Protein AF-0000000084698520 (afdb_homodimer)

Sequence (256 aa):
MFDVHVVLDNQIGQLALLGKTLGNKGIGLEGGGIFTVGDECHAHFLVEQGKEAKIALEQAGLLVLAIRTPLIRKLKQEKPGELGEIARVLAENNINILVQYSDHANQLILITDNDSMAASVTLPWAIKMFDVHVVLDNQIGQLALLGKTLGNKGIGLEGGGIFTVGDECHAHFLVEQGKEAKIALEQAGLLVLAIRTPLIRKLKQEKPGELGEIARVLAENNINILVQYSDHANQLILITDNDSMAASVTLPWAIK

Solvent-accessible surface area (backbone atoms only — not comparable to full-atom values): 13286 Å² total; per-residue (Å²): 103,18,35,41,33,33,52,39,68,72,51,66,38,43,65,15,50,52,27,40,50,35,20,76,72,64,45,48,77,46,28,38,37,35,49,55,58,92,74,41,23,41,31,42,33,30,26,71,55,45,69,61,48,50,53,50,41,42,73,73,70,42,48,68,77,44,77,40,74,56,49,68,29,41,66,84,77,78,50,59,32,52,68,9,51,58,34,39,53,35,26,77,68,75,33,36,77,44,34,37,34,41,34,79,84,58,29,38,37,35,40,47,82,43,54,71,59,48,53,65,74,43,50,93,28,47,69,128,103,18,34,41,33,31,51,39,68,73,52,66,37,44,64,14,50,53,28,39,51,35,20,75,72,66,46,47,76,49,28,38,38,34,49,54,58,92,75,41,23,42,30,41,34,30,28,70,55,44,69,62,49,50,53,50,42,44,73,72,70,42,49,68,78,44,75,40,75,56,50,67,30,42,68,84,80,79,50,57,31,54,67,10,51,58,33,38,54,36,26,77,66,76,34,35,79,44,33,35,34,40,34,78,82,58,30,38,36,34,39,49,82,44,54,72,59,48,53,65,73,43,51,94,29,47,68,127

Secondary structure (DSSP, 8-state):
-EEEEEEEESSTTHHHHHHHHHHHTT----EEEEEEETTEEEEEEEES-HHHHHHHHHHTT-EEEEEE--EEEE---SSTTHHHHHHHHHHHTT--EEEEEEBTT-EEEEEES-HHHHHHHTGGGB--/-EEEEEEEESSTTHHHHHHHHHHHTT----EEEEEEETTEEEEEEEES-HHHHHHHHHHTT-EEEEEE--EEEE---SSTTHHHHHHHHHHHTT--EEEEEEBTT-EEEEEES-HHHHHHHTGGGB--

Structure (mmCIF, N/CA/C/O backbone):
data_AF-0000000084698520-model_v1
#
loop_
_entity.id
_entity.type
_entity.pdbx_description
1 polymer 'Amino acid-binding protein'
#
loop_
_atom_site.group_PDB
_atom_site.id
_atom_site.type_symbol
_atom_site.label_atom_id
_atom_site.label_alt_id
_atom_site.label_comp_id
_atom_site.label_asym_id
_atom_site.label_entity_id
_atom_site.label_seq_id
_atom_site.pdbx_PDB_ins_code
_atom_site.Cartn_x
_atom_site.Cartn_y
_atom_site.Cartn_z
_atom_site.occupancy
_atom_site.B_iso_or_equiv
_atom_site.auth_seq_id
_atom_site.auth_comp_id
_atom_site.auth_asym_id
_atom_site.auth_atom_id
_atom_site.pdbx_PDB_model_num
ATOM 1 N N . MET A 1 1 ? 15.328 4.836 -8.195 1 96.25 1 MET A N 1
ATOM 2 C CA . MET A 1 1 ? 14.273 5.051 -7.211 1 96.25 1 MET A CA 1
ATOM 3 C C . MET A 1 1 ? 14.477 4.168 -5.984 1 96.25 1 MET A C 1
ATOM 5 O O . MET A 1 1 ? 15.133 3.123 -6.074 1 96.25 1 MET A O 1
ATOM 9 N N . PHE A 1 2 ? 14 4.688 -4.812 1 98.69 2 PHE A N 1
ATOM 10 C CA . PHE A 1 2 ? 14.203 3.975 -3.557 1 98.69 2 PHE A CA 1
ATOM 11 C C . PHE A 1 2 ? 12.883 3.826 -2.803 1 98.69 2 PHE A C 1
ATOM 13 O O . PHE A 1 2 ? 12.039 4.723 -2.832 1 98.69 2 PHE A O 1
ATOM 20 N N . ASP A 1 3 ? 12.758 2.674 -2.199 1 98.81 3 ASP A N 1
ATOM 21 C CA . ASP A 1 3 ? 11.719 2.512 -1.191 1 98.81 3 ASP A CA 1
ATOM 22 C C . ASP A 1 3 ? 12.211 2.959 0.184 1 98.81 3 ASP A C 1
ATOM 24 O O . ASP A 1 3 ? 13.266 2.521 0.646 1 98.81 3 ASP A O 1
ATOM 28 N N . VAL A 1 4 ? 11.492 3.832 0.792 1 98.88 4 VAL A N 1
ATOM 29 C CA . VAL A 1 4 ? 11.75 4.227 2.172 1 98.88 4 VAL A CA 1
ATOM 30 C C . VAL A 1 4 ? 10.758 3.541 3.104 1 98.88 4 VAL A C 1
ATOM 32 O O . VAL A 1 4 ? 9.547 3.725 2.971 1 98.88 4 VAL A O 1
ATOM 35 N N . HIS A 1 5 ? 11.273 2.736 4.012 1 98.81 5 HIS A N 1
ATOM 36 C CA . HIS A 1 5 ? 10.469 2.041 5.008 1 98.81 5 HIS A CA 1
ATOM 37 C C . HIS A 1 5 ? 10.492 2.773 6.344 1 98.81 5 HIS A C 1
ATOM 39 O O . HIS A 1 5 ? 11.531 2.85 6.996 1 98.81 5 HIS A O 1
ATOM 45 N N . VAL A 1 6 ? 9.328 3.305 6.746 1 98.81 6 VAL A N 1
ATOM 46 C CA . VAL A 1 6 ? 9.211 4.125 7.949 1 98.81 6 VAL A CA 1
ATOM 47 C C . VAL A 1 6 ? 8.195 3.496 8.906 1 98.81 6 VAL A C 1
ATOM 49 O O . VAL A 1 6 ? 7.137 3.031 8.477 1 98.81 6 VAL A O 1
ATOM 52 N N . VAL A 1 7 ? 8.523 3.438 10.172 1 98.38 7 VAL A N 1
ATOM 53 C CA . VAL A 1 7 ? 7.539 3.102 11.195 1 98.38 7 VAL A CA 1
ATOM 54 C C . VAL A 1 7 ? 6.984 4.379 11.82 1 98.38 7 VAL A C 1
ATOM 56 O O . VAL A 1 7 ? 7.734 5.184 12.375 1 98.38 7 VAL A O 1
ATOM 59 N N . LEU A 1 8 ? 5.699 4.535 11.664 1 97.88 8 LEU A N 1
ATOM 60 C CA . LEU A 1 8 ? 5.012 5.688 12.242 1 97.88 8 LEU A CA 1
ATOM 61 C C . LEU A 1 8 ? 4.348 5.32 13.562 1 97.88 8 LEU A C 1
ATOM 63 O O . LEU A 1 8 ? 3.828 4.211 13.711 1 97.88 8 LEU A O 1
ATOM 67 N N . ASP A 1 9 ? 4.379 6.258 14.5 1 94.88 9 ASP A N 1
ATOM 68 C CA . ASP A 1 9 ? 3.535 6.055 15.672 1 94.88 9 ASP A CA 1
ATOM 69 C C . ASP A 1 9 ? 2.062 5.965 15.281 1 94.88 9 ASP A C 1
ATOM 71 O O . ASP A 1 9 ? 1.618 6.648 14.359 1 94.88 9 ASP A O 1
ATOM 75 N N . ASN A 1 10 ? 1.419 5 15.852 1 92.94 10 ASN A N 1
ATOM 76 C CA . ASN A 1 10 ? -0.013 4.91 15.594 1 92.94 10 ASN A CA 1
ATOM 77 C C . ASN A 1 10 ? -0.782 6.039 16.281 1 92.94 10 ASN A C 1
ATOM 79 O O . ASN A 1 10 ? -1.553 5.793 17.203 1 92.94 10 ASN A O 1
ATOM 83 N N . GLN A 1 11 ? -0.559 7.262 15.859 1 95.44 11 GLN A N 1
ATOM 84 C CA . GLN A 1 11 ? -1.149 8.492 16.375 1 95.44 11 GLN A CA 1
ATOM 85 C C . GLN A 1 11 ? -1.526 9.438 15.242 1 95.44 11 GLN A C 1
ATOM 87 O O . GLN A 1 11 ? -0.96 9.367 14.148 1 95.44 11 GLN A O 1
ATOM 92 N N . ILE A 1 12 ? -2.406 10.258 15.609 1 97.81 12 ILE A N 1
ATOM 93 C CA . ILE A 1 12 ? -2.906 11.266 14.68 1 97.81 12 ILE A CA 1
ATOM 94 C C . ILE A 1 12 ? -1.753 12.156 14.219 1 97.81 12 ILE A C 1
ATOM 96 O O . ILE A 1 12 ? -0.906 12.555 15.023 1 97.81 12 ILE A O 1
ATOM 100 N N . GLY A 1 13 ? -1.657 12.367 12.836 1 98.19 13 GLY A N 1
ATOM 101 C CA . GLY A 1 13 ? -0.775 13.406 12.328 1 98.19 13 GLY A CA 1
ATOM 102 C C . GLY A 1 13 ? 0.535 12.867 11.789 1 98.19 13 GLY A C 1
ATOM 103 O O . GLY A 1 13 ? 1.327 13.609 11.211 1 98.19 13 GLY A O 1
ATOM 104 N N . GLN A 1 14 ? 0.791 11.586 11.953 1 97.75 14 GLN A N 1
ATOM 105 C CA . GLN A 1 14 ? 2.105 11.062 11.602 1 97.75 14 GLN A CA 1
ATOM 106 C C . GLN A 1 14 ? 2.307 11.055 10.086 1 97.75 14 GLN A C 1
ATOM 108 O O . GLN A 1 14 ? 3.4 11.352 9.602 1 97.75 14 GLN A O 1
ATOM 113 N N . LEU A 1 15 ? 1.281 10.688 9.336 1 98.19 15 LEU A N 1
ATOM 114 C CA . LEU A 1 15 ? 1.423 10.773 7.887 1 98.19 15 LEU A CA 1
ATOM 115 C C . LEU A 1 15 ? 1.603 12.219 7.441 1 98.19 15 LEU A C 1
ATOM 117 O O . LEU A 1 15 ? 2.338 12.5 6.492 1 98.19 15 LEU A O 1
ATOM 121 N N . ALA A 1 16 ? 0.874 13.141 8.086 1 98.12 16 ALA A N 1
ATOM 122 C CA . ALA A 1 16 ? 1.058 14.562 7.805 1 98.12 16 ALA A CA 1
ATOM 123 C C . ALA A 1 16 ? 2.51 14.984 8.023 1 98.12 16 ALA A C 1
ATOM 125 O O . ALA A 1 16 ? 3.086 15.695 7.199 1 98.12 16 ALA A O 1
ATOM 126 N N . LEU A 1 17 ? 3.066 14.547 9.133 1 98.12 17 LEU A N 1
ATOM 127 C CA . LEU A 1 17 ? 4.461 14.844 9.445 1 98.12 17 LEU A CA 1
ATOM 128 C C . LEU A 1 17 ? 5.387 14.312 8.359 1 98.12 17 LEU A C 1
ATOM 130 O O . L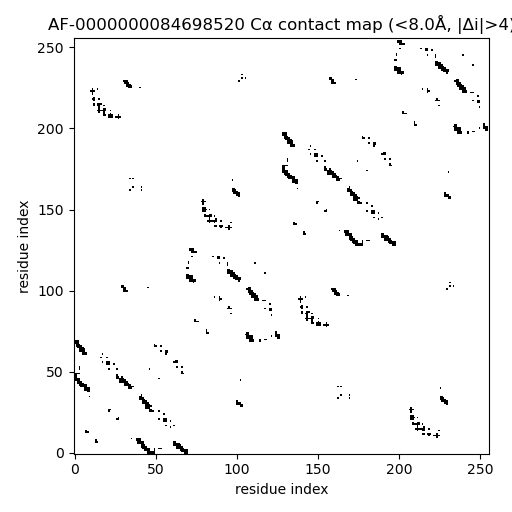EU A 1 17 ? 6.262 15.031 7.875 1 98.12 17 LEU A O 1
ATOM 134 N N . LEU A 1 18 ? 5.191 13.078 7.902 1 98.56 18 LEU A N 1
ATOM 135 C CA . LEU A 1 18 ? 6 12.461 6.859 1 98.56 18 LEU A CA 1
ATOM 136 C C . LEU A 1 18 ? 5.883 13.242 5.551 1 98.56 18 LEU A C 1
ATOM 138 O O . LEU A 1 18 ? 6.895 13.633 4.961 1 98.56 18 LEU A O 1
ATOM 142 N N . GLY A 1 19 ? 4.652 13.477 5.141 1 97.19 19 GLY A N 1
ATOM 143 C CA . GLY A 1 19 ? 4.418 14.188 3.889 1 97.19 19 GLY A CA 1
ATOM 144 C C . GLY A 1 19 ? 4.98 15.594 3.883 1 97.19 19 GLY A C 1
ATOM 145 O O . GLY A 1 19 ? 5.598 16.016 2.902 1 97.19 19 GLY A O 1
ATOM 146 N N . LYS A 1 20 ? 4.742 16.281 4.953 1 96.75 20 LYS A N 1
ATOM 147 C CA . LYS A 1 20 ? 5.246 17.656 5.078 1 96.75 20 LYS A CA 1
ATOM 148 C C . LYS A 1 20 ? 6.773 17.672 5.062 1 96.75 20 LYS A C 1
ATOM 150 O O . LYS A 1 20 ? 7.379 18.516 4.402 1 96.75 20 LYS A O 1
ATOM 155 N N . THR A 1 21 ? 7.34 16.797 5.824 1 98.25 21 THR A N 1
ATOM 156 C CA . THR A 1 21 ? 8.797 16.719 5.918 1 98.25 21 THR A CA 1
ATOM 157 C C . THR A 1 21 ? 9.414 16.531 4.539 1 98.25 21 THR A C 1
ATOM 159 O O . THR A 1 21 ? 10.32 17.281 4.148 1 98.25 21 THR A O 1
ATOM 162 N N . LEU A 1 22 ? 8.953 15.562 3.773 1 98.06 22 LEU A N 1
ATOM 163 C CA . LEU A 1 22 ? 9.492 15.289 2.443 1 98.06 22 LEU A CA 1
ATOM 164 C C . LEU A 1 22 ? 9.148 16.422 1.481 1 98.06 22 LEU A C 1
ATOM 166 O O . LEU A 1 22 ? 9.992 16.844 0.681 1 98.06 22 LEU A O 1
ATOM 170 N N . GLY A 1 23 ? 7.945 16.938 1.581 1 95.69 23 GLY A N 1
ATOM 171 C CA . GLY A 1 23 ? 7.543 18.062 0.753 1 95.69 23 GLY A CA 1
ATOM 172 C C . GLY A 1 23 ? 8.422 19.297 0.944 1 95.69 23 GLY A C 1
ATOM 173 O O . GLY A 1 23 ? 8.789 19.953 -0.028 1 95.69 23 GLY A O 1
ATOM 174 N N . ASN A 1 24 ? 8.742 19.578 2.133 1 96.12 24 ASN A N 1
ATOM 175 C CA . ASN A 1 24 ? 9.578 20.734 2.453 1 96.12 24 ASN A CA 1
ATOM 176 C C . ASN A 1 24 ? 10.969 20.594 1.836 1 96.12 24 ASN A C 1
ATOM 178 O O . ASN A 1 24 ? 11.625 21.609 1.563 1 96.12 24 ASN A O 1
ATOM 182 N N . LYS A 1 25 ? 11.398 19.406 1.618 1 96.75 25 LYS A N 1
ATOM 183 C CA . LYS A 1 25 ? 12.711 19.156 1.029 1 96.75 25 LYS A CA 1
ATOM 184 C C . LYS A 1 25 ? 12.609 18.969 -0.482 1 96.75 25 LYS A C 1
ATOM 186 O O . LYS A 1 25 ? 13.602 18.672 -1.146 1 96.75 25 LYS A O 1
ATOM 191 N N . GLY A 1 26 ? 11.391 19.062 -0.992 1 95.69 26 GLY A N 1
ATOM 192 C CA . GLY A 1 26 ? 11.18 18.891 -2.42 1 95.69 26 GLY A CA 1
ATOM 193 C C . GLY A 1 26 ? 11.227 17.438 -2.861 1 95.69 26 GLY A C 1
ATOM 194 O O . GLY A 1 26 ? 11.438 17.156 -4.043 1 95.69 26 GLY A O 1
ATOM 195 N N . ILE A 1 27 ? 11.109 16.562 -1.97 1 96.69 27 ILE A N 1
ATOM 196 C CA . ILE A 1 27 ? 11.133 15.141 -2.287 1 96.69 27 ILE A CA 1
ATOM 197 C C . ILE A 1 27 ? 9.711 14.641 -2.531 1 96.69 27 ILE A C 1
ATOM 199 O O . ILE A 1 27 ? 8.891 14.617 -1.611 1 96.69 27 ILE A O 1
ATOM 203 N N . GLY A 1 28 ? 9.438 14.25 -3.777 1 94.88 28 GLY A N 1
ATOM 204 C CA . GLY A 1 28 ? 8.125 13.742 -4.145 1 94.88 28 GLY A CA 1
ATOM 205 C C . GLY A 1 28 ? 7.957 12.258 -3.854 1 94.88 28 GLY A C 1
ATOM 206 O O . GLY A 1 28 ? 8.906 11.484 -3.988 1 94.88 28 GLY A O 1
ATOM 207 N N . LEU A 1 29 ? 6.773 11.953 -3.457 1 96.31 29 LEU A N 1
ATOM 208 C CA . LEU A 1 29 ? 6.391 10.555 -3.309 1 96.31 29 LEU A CA 1
ATOM 209 C C . LEU A 1 29 ? 5.836 10 -4.617 1 96.31 29 LEU A C 1
ATOM 211 O O . LEU A 1 29 ? 4.848 10.508 -5.145 1 96.31 29 LEU A O 1
ATOM 215 N N . GLU A 1 30 ? 6.367 8.953 -5.148 1 94.94 30 GLU A N 1
ATOM 216 C CA . GLU A 1 30 ? 6.043 8.438 -6.477 1 94.94 30 GLU A CA 1
ATOM 217 C C . GLU A 1 30 ? 5.121 7.227 -6.395 1 94.94 30 GLU A C 1
ATOM 219 O O . GLU A 1 30 ? 4.703 6.691 -7.422 1 94.94 30 GLU A O 1
ATOM 224 N N . GLY A 1 31 ? 4.84 6.734 -5.285 1 96.56 31 GLY A N 1
ATOM 225 C CA . GLY A 1 31 ? 4.02 5.582 -4.953 1 96.56 31 GLY A CA 1
ATOM 226 C C . GLY A 1 31 ? 4.191 5.121 -3.518 1 96.56 31 GLY A C 1
ATOM 227 O O . GLY A 1 31 ? 5.07 5.613 -2.803 1 96.56 31 GLY A O 1
ATOM 228 N N . GLY A 1 32 ? 3.334 4.25 -3.1 1 98 32 GLY A N 1
ATOM 229 C CA . GLY A 1 32 ? 3.438 3.752 -1.737 1 98 32 GLY A CA 1
ATOM 230 C C . GLY A 1 32 ? 2.137 3.857 -0.961 1 98 32 GLY A C 1
ATOM 231 O O . GLY A 1 32 ? 1.064 3.986 -1.554 1 98 32 GLY A O 1
ATOM 232 N N . GLY A 1 33 ? 2.352 3.74 0.403 1 98.19 33 GLY A N 1
ATOM 233 C CA . GLY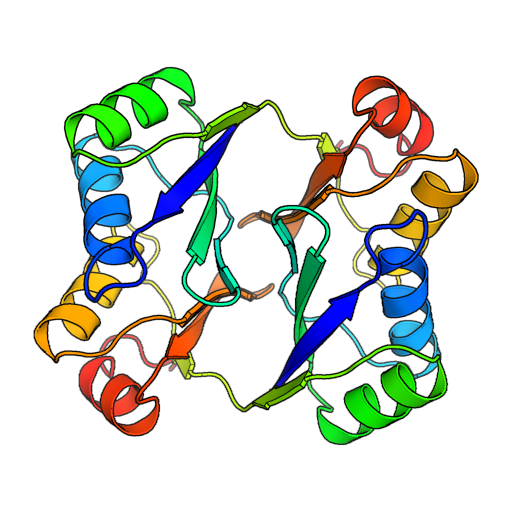 A 1 33 ? 1.217 3.809 1.312 1 98.19 33 GLY A CA 1
ATOM 234 C C . GLY A 1 33 ? 1.587 3.506 2.75 1 98.19 33 GLY A C 1
ATOM 235 O O . GLY A 1 33 ? 2.77 3.445 3.094 1 98.19 33 GLY A O 1
ATOM 236 N N . ILE A 1 34 ? 0.526 3.479 3.553 1 98.75 34 ILE A N 1
ATOM 237 C CA . ILE A 1 34 ? 0.687 3.068 4.945 1 98.75 34 ILE A CA 1
ATOM 238 C C . ILE A 1 34 ? -0.33 1.981 5.285 1 98.75 34 ILE A C 1
ATOM 240 O O . ILE A 1 34 ? -1.466 2.014 4.805 1 98.75 34 ILE A O 1
ATOM 244 N N . PHE A 1 35 ? 0.087 0.987 5.953 1 98.69 35 PHE A N 1
ATOM 245 C CA . PHE A 1 35 ? -0.756 -0.047 6.539 1 98.69 35 PHE A CA 1
ATOM 246 C C . PHE A 1 35 ? -0.535 -0.135 8.047 1 98.69 35 PHE A C 1
ATOM 248 O O . PHE A 1 35 ? 0.605 -0.228 8.508 1 98.69 35 PHE A O 1
ATOM 255 N N . THR A 1 36 ? -1.633 -0.094 8.844 1 97.75 36 THR A N 1
ATOM 256 C CA . THR A 1 36 ? -1.565 -0.263 10.289 1 97.75 36 THR A CA 1
ATOM 257 C C . THR A 1 36 ? -1.884 -1.703 10.68 1 97.75 36 THR A C 1
ATOM 259 O O . THR A 1 36 ? -2.895 -2.262 10.25 1 97.75 36 THR A O 1
ATOM 262 N N . VAL A 1 37 ? -1 -2.322 11.438 1 95.69 37 VAL A N 1
ATOM 263 C CA . VAL A 1 37 ? -1.16 -3.662 11.992 1 95.69 37 VAL A CA 1
ATOM 264 C C . VAL A 1 37 ? -1.005 -3.615 13.508 1 95.69 37 VAL A C 1
ATOM 266 O O . VAL A 1 37 ? 0.095 -3.389 14.016 1 95.69 37 VAL A O 1
ATOM 269 N N . GLY A 1 38 ? -2.137 -3.895 14.203 1 92.5 38 GLY A N 1
ATOM 270 C CA . GLY A 1 38 ? -2.096 -3.684 15.641 1 92.5 38 GLY A CA 1
ATOM 271 C C . GLY A 1 38 ? -1.829 -2.242 16.031 1 92.5 38 GLY A C 1
ATOM 272 O O . GLY A 1 38 ? -2.545 -1.335 15.594 1 92.5 38 GLY A O 1
ATOM 273 N N . ASP A 1 39 ? -0.705 -1.996 16.75 1 92.94 39 ASP A N 1
ATOM 274 C CA . ASP A 1 39 ? -0.379 -0.647 17.203 1 92.94 39 ASP A CA 1
ATOM 275 C C . ASP A 1 39 ? 0.752 -0.049 16.375 1 92.94 39 ASP A C 1
ATOM 277 O O . ASP A 1 39 ? 1.271 1.021 16.703 1 92.94 39 ASP A O 1
ATOM 281 N N . GLU A 1 40 ? 1.089 -0.784 15.328 1 94.88 40 GLU A N 1
ATOM 282 C CA . GLU A 1 40 ? 2.178 -0.295 14.492 1 94.88 40 GLU A CA 1
ATOM 283 C C . GLU A 1 40 ? 1.665 0.148 13.125 1 94.88 40 GLU A C 1
ATOM 285 O O . GLU A 1 40 ? 0.8 -0.506 12.539 1 94.88 40 GLU A O 1
ATOM 290 N N . CYS A 1 41 ? 2.158 1.259 12.727 1 97.69 41 CYS A N 1
ATOM 291 C CA . CYS A 1 41 ? 1.878 1.767 11.391 1 97.69 41 CYS A CA 1
ATOM 292 C C . CYS A 1 41 ? 3.141 1.785 10.539 1 97.69 41 CYS A C 1
ATOM 294 O O . CYS A 1 41 ? 4.121 2.445 10.891 1 97.69 41 CYS A O 1
ATOM 296 N N . HIS A 1 42 ? 3.143 1.014 9.477 1 98.69 42 HIS A N 1
ATOM 297 C CA . HIS A 1 42 ? 4.297 0.924 8.594 1 98.69 42 HIS A CA 1
ATOM 298 C C . HIS A 1 42 ? 4.027 1.629 7.266 1 98.69 42 HIS A C 1
ATOM 300 O O . HIS A 1 42 ? 2.967 1.443 6.664 1 98.69 42 HIS A O 1
ATOM 306 N N . ALA A 1 43 ? 4.984 2.447 6.887 1 98.75 43 ALA A N 1
ATOM 307 C CA . ALA A 1 43 ? 4.926 3.195 5.637 1 98.75 43 ALA A CA 1
ATOM 308 C C . ALA A 1 43 ? 6.016 2.74 4.672 1 98.75 43 ALA A C 1
ATOM 310 O O . ALA A 1 43 ? 7.172 2.564 5.07 1 98.75 43 ALA A O 1
ATOM 311 N N . HIS A 1 44 ? 5.676 2.436 3.475 1 98.88 44 HIS A N 1
ATOM 312 C CA . HIS A 1 44 ? 6.57 2.266 2.336 1 98.88 44 HIS A CA 1
ATOM 313 C C . HIS A 1 44 ? 6.258 3.271 1.233 1 98.88 44 HIS A C 1
ATOM 315 O O . HIS A 1 44 ? 5.129 3.328 0.743 1 98.88 44 HIS A O 1
ATOM 321 N N . PHE A 1 45 ? 7.191 4.062 0.877 1 98.69 45 PHE A N 1
ATOM 322 C CA . PHE A 1 45 ? 7.012 5.031 -0.198 1 98.69 45 PHE A CA 1
ATOM 323 C C . PHE A 1 45 ? 8.195 5.004 -1.157 1 98.69 45 PHE A C 1
ATOM 325 O O . PHE A 1 45 ? 9.336 4.785 -0.739 1 98.69 45 PHE A O 1
ATOM 332 N N . LEU A 1 46 ? 7.895 5.242 -2.357 1 98.56 46 LEU A N 1
ATOM 333 C CA . LEU A 1 46 ? 8.891 5.305 -3.424 1 98.56 46 LEU A CA 1
ATOM 334 C C . LEU A 1 46 ? 9.359 6.738 -3.646 1 98.56 46 LEU A C 1
ATOM 336 O O . LEU A 1 46 ? 8.539 7.633 -3.883 1 98.56 46 LEU A O 1
ATOM 340 N N . VAL A 1 47 ? 10.641 6.941 -3.521 1 98.19 47 VAL A N 1
ATOM 341 C CA . VAL A 1 47 ? 11.203 8.273 -3.719 1 98.19 47 VAL A CA 1
ATOM 342 C C . VAL A 1 47 ? 12.422 8.188 -4.633 1 98.19 47 VAL A C 1
ATOM 344 O O . VAL A 1 47 ? 13.023 7.121 -4.777 1 98.19 47 VAL A O 1
ATOM 347 N N . GLU A 1 48 ? 12.789 9.305 -5.188 1 97.38 48 GLU A N 1
ATOM 348 C CA . GLU A 1 48 ? 13.969 9.367 -6.043 1 97.38 48 GLU A CA 1
ATOM 349 C C . GLU A 1 48 ? 15.242 9.477 -5.211 1 97.38 48 GLU A C 1
ATOM 351 O O . GLU A 1 48 ? 16.234 8.805 -5.504 1 97.38 48 GLU A O 1
ATOM 356 N N . GLN A 1 49 ? 15.172 10.328 -4.195 1 97.81 49 GLN A N 1
ATOM 357 C CA . GLN A 1 49 ? 16.344 10.617 -3.383 1 97.81 49 GLN A CA 1
ATOM 358 C C . GLN A 1 49 ? 16.281 9.883 -2.047 1 97.81 49 GLN A C 1
ATOM 360 O O . GLN A 1 49 ? 15.992 10.484 -1.013 1 97.81 49 GLN A O 1
ATOM 365 N N . GLY A 1 50 ? 16.766 8.625 -2.094 1 98.19 50 GLY A N 1
ATOM 366 C CA . GLY A 1 50 ? 16.641 7.77 -0.926 1 98.19 50 GLY A CA 1
ATOM 367 C C . GLY A 1 50 ? 17.406 8.281 0.281 1 98.19 50 GLY A C 1
ATOM 368 O O . GLY A 1 50 ? 16.828 8.445 1.361 1 98.19 50 GLY A O 1
ATOM 369 N N . LYS A 1 51 ? 18.656 8.617 0.11 1 98.12 51 LYS A N 1
ATOM 370 C CA . LYS A 1 51 ? 19.5 9.07 1.218 1 98.12 51 LYS A CA 1
ATOM 371 C C . LYS A 1 51 ? 18.984 10.383 1.801 1 98.12 51 LYS A C 1
ATOM 373 O O . LYS A 1 51 ? 18.906 10.539 3.021 1 98.12 51 LYS A O 1
ATOM 378 N N . GLU A 1 52 ? 18.672 11.305 0.99 1 98.5 52 GLU A N 1
ATOM 379 C CA . GLU A 1 52 ? 18.141 12.594 1.438 1 98.5 52 GLU A CA 1
ATOM 380 C C . GLU A 1 52 ? 16.812 12.422 2.172 1 98.5 52 GLU A C 1
ATOM 382 O O . GLU A 1 52 ? 16.562 13.102 3.168 1 98.5 52 GLU A O 1
ATOM 387 N N . ALA A 1 53 ? 15.961 11.555 1.646 1 98.69 53 ALA A N 1
ATOM 388 C CA . ALA A 1 53 ? 14.688 11.273 2.307 1 98.69 53 ALA A CA 1
ATOM 389 C C . ALA A 1 53 ? 14.914 10.727 3.713 1 98.69 53 ALA A C 1
ATOM 391 O O . ALA A 1 53 ? 14.281 11.18 4.672 1 98.69 53 ALA A O 1
ATOM 392 N N . LYS A 1 54 ? 15.805 9.758 3.805 1 98.75 54 LYS A N 1
ATOM 393 C CA . LYS A 1 54 ? 16.109 9.172 5.105 1 98.75 54 LYS A CA 1
ATOM 394 C C . LYS A 1 54 ? 16.578 10.242 6.094 1 98.75 54 LYS A C 1
ATOM 396 O O . LYS A 1 54 ? 16.094 10.297 7.227 1 98.75 54 LYS A O 1
ATOM 401 N N . ILE A 1 55 ? 17.469 11.039 5.656 1 98.69 55 ILE A N 1
ATOM 402 C CA . ILE A 1 55 ? 18.031 12.086 6.512 1 98.69 55 ILE A CA 1
ATOM 403 C C . ILE A 1 55 ? 16.922 13.031 6.961 1 98.69 55 ILE A C 1
ATOM 405 O O . ILE A 1 55 ? 16.797 13.328 8.148 1 98.69 55 ILE A O 1
ATOM 409 N N . ALA A 1 56 ? 16.109 13.477 6.059 1 98.62 56 ALA A N 1
ATOM 410 C CA . ALA A 1 56 ? 15.023 14.406 6.363 1 98.62 56 ALA A CA 1
ATOM 411 C C . ALA A 1 56 ? 14.047 13.805 7.363 1 98.62 56 ALA A C 1
ATOM 413 O O . ALA A 1 56 ? 13.648 14.469 8.328 1 98.62 56 ALA A O 1
ATOM 414 N N . LEU A 1 57 ? 13.617 12.562 7.148 1 98.75 57 LEU A N 1
ATOM 415 C CA . LEU A 1 57 ? 12.625 11.898 7.996 1 98.75 57 LEU A CA 1
ATOM 416 C C . LEU A 1 57 ? 13.18 11.648 9.391 1 98.75 57 LEU A C 1
ATOM 418 O O . LEU A 1 57 ? 12.492 11.867 10.391 1 98.75 57 LEU A O 1
ATOM 422 N N . GLU A 1 58 ? 14.445 11.234 9.414 1 98.75 58 GLU A N 1
ATOM 423 C CA . GLU A 1 58 ? 15.062 11 10.711 1 98.75 58 GLU A CA 1
ATOM 424 C C . GLU A 1 58 ? 15.234 12.297 11.484 1 98.75 58 GLU A C 1
ATOM 426 O O . GLU A 1 58 ? 15.062 12.328 12.711 1 98.75 58 GLU A O 1
ATOM 431 N N . GLN A 1 59 ? 15.578 13.336 10.828 1 98.56 59 GLN A N 1
ATOM 432 C CA . GLN A 1 59 ? 15.703 14.641 11.469 1 98.56 59 GLN A CA 1
ATOM 433 C C . GLN A 1 59 ? 14.367 15.117 12.016 1 98.56 59 GLN A C 1
ATOM 435 O O . GLN A 1 59 ? 14.32 15.867 12.992 1 98.56 59 GLN A O 1
ATOM 440 N N . ALA A 1 60 ? 13.281 14.703 11.414 1 98 60 ALA A N 1
ATOM 441 C CA . ALA A 1 60 ? 11.938 15.062 11.852 1 98 60 ALA A CA 1
ATOM 442 C C . ALA A 1 60 ? 11.477 14.156 12.992 1 98 60 ALA A C 1
ATOM 444 O O . ALA A 1 60 ? 10.352 14.289 13.477 1 98 60 ALA A O 1
ATOM 445 N N . GLY A 1 61 ? 12.312 13.148 13.391 1 97.81 61 GLY A N 1
ATOM 446 C CA . GLY A 1 61 ? 12.008 12.297 14.531 1 97.81 61 GLY A CA 1
ATOM 447 C C . GLY A 1 61 ? 11.32 11 14.141 1 97.81 61 GLY A C 1
ATOM 448 O O . GLY A 1 61 ? 10.797 10.289 15 1 97.81 61 GLY A O 1
ATOM 449 N N . LEU A 1 62 ? 11.312 10.742 12.891 1 98.19 62 LEU A N 1
ATOM 450 C CA . LEU A 1 62 ? 10.672 9.508 12.43 1 98.19 62 LEU A CA 1
ATOM 451 C C . LEU A 1 62 ? 11.688 8.375 12.352 1 98.19 62 LEU A C 1
ATOM 453 O O . LEU A 1 62 ? 12.867 8.602 12.086 1 98.19 62 LEU A O 1
ATOM 457 N N . LEU A 1 63 ? 11.211 7.188 12.578 1 98.38 63 LEU A N 1
ATOM 458 C CA . LEU A 1 63 ? 12.055 5.996 12.523 1 98.38 63 LEU A CA 1
ATOM 459 C C . LEU A 1 63 ? 12.094 5.422 11.117 1 98.38 63 LEU A C 1
ATOM 461 O O . LEU A 1 63 ? 11.086 4.906 10.625 1 98.38 63 LEU A O 1
ATOM 465 N N . VAL A 1 64 ? 13.195 5.547 10.492 1 98.75 64 VAL A N 1
ATOM 466 C CA . VAL A 1 64 ? 13.406 4.945 9.18 1 98.75 64 VAL A CA 1
ATOM 467 C C . VAL A 1 64 ? 14.094 3.592 9.328 1 98.75 64 VAL A C 1
ATOM 469 O O . VAL A 1 64 ? 15.234 3.514 9.797 1 98.75 64 VAL A O 1
ATOM 472 N N . LEU A 1 65 ? 13.445 2.531 8.922 1 98.44 65 LEU A N 1
ATOM 473 C CA . LEU A 1 65 ? 13.969 1.186 9.109 1 98.44 65 LEU A CA 1
ATOM 474 C C . LEU A 1 65 ? 14.898 0.802 7.961 1 98.44 65 LEU A C 1
ATOM 476 O O . LEU A 1 65 ? 15.852 0.044 8.148 1 98.44 65 LEU A O 1
ATOM 480 N N . ALA A 1 66 ? 14.641 1.291 6.797 1 98.44 66 ALA A N 1
ATOM 481 C CA . ALA A 1 66 ? 15.445 0.85 5.66 1 98.44 66 ALA A CA 1
ATOM 482 C C . ALA A 1 66 ? 15.25 1.77 4.457 1 98.44 66 ALA A C 1
ATOM 484 O O . ALA A 1 66 ? 14.195 2.387 4.309 1 98.44 66 ALA A O 1
ATOM 485 N N . ILE A 1 67 ? 16.281 1.934 3.676 1 98.69 67 ILE A N 1
ATOM 486 C CA . ILE A 1 67 ? 16.266 2.408 2.295 1 98.69 67 ILE A CA 1
ATOM 487 C C . ILE A 1 67 ? 16.672 1.276 1.355 1 98.69 67 ILE A C 1
ATOM 489 O O . ILE A 1 67 ? 17.734 0.685 1.514 1 98.69 67 ILE A O 1
ATOM 493 N N . ARG A 1 68 ? 15.789 0.953 0.426 1 98.5 68 ARG A N 1
ATOM 494 C CA . ARG A 1 68 ? 16.078 -0.169 -0.461 1 98.5 68 ARG A CA 1
ATOM 495 C C . ARG A 1 68 ? 15.812 0.198 -1.916 1 98.5 68 ARG A C 1
ATOM 497 O O . ARG A 1 68 ? 14.945 1.03 -2.201 1 98.5 68 ARG A O 1
ATOM 504 N N . THR A 1 69 ? 16.594 -0.388 -2.771 1 98.25 69 THR A N 1
ATOM 505 C CA . THR A 1 69 ? 16.234 -0.366 -4.184 1 98.25 69 THR A CA 1
ATOM 506 C C . THR A 1 69 ? 15.211 -1.457 -4.496 1 98.25 69 THR A C 1
ATOM 508 O O . THR A 1 69 ? 15.516 -2.646 -4.395 1 98.25 69 THR A O 1
ATOM 511 N N . PRO A 1 70 ? 14.055 -1.045 -4.879 1 98.44 70 PRO A N 1
ATOM 512 C CA . PRO A 1 70 ? 13.039 -2.064 -5.156 1 98.44 70 PRO A CA 1
ATOM 513 C C . PRO A 1 70 ? 13.164 -2.664 -6.555 1 98.44 70 PRO A C 1
ATOM 515 O O . PRO A 1 70 ? 13.875 -2.117 -7.398 1 98.44 70 PRO A O 1
ATOM 518 N N . LEU A 1 71 ? 12.594 -3.842 -6.719 1 98.62 71 LEU A N 1
ATOM 519 C CA . LEU A 1 71 ? 12.359 -4.383 -8.055 1 98.62 71 LEU A CA 1
ATOM 520 C C . LEU A 1 71 ? 11.148 -3.721 -8.703 1 98.62 71 LEU A C 1
ATOM 522 O O . LEU A 1 71 ? 10.062 -3.691 -8.117 1 98.62 71 LEU A O 1
ATOM 526 N N . ILE A 1 72 ? 11.297 -3.156 -9.891 1 98.44 72 ILE A N 1
ATOM 527 C CA . ILE A 1 72 ? 10.227 -2.463 -10.594 1 98.44 72 ILE A CA 1
ATOM 528 C C . ILE A 1 72 ? 9.867 -3.229 -11.867 1 98.44 72 ILE A C 1
ATOM 530 O O . ILE A 1 72 ? 10.742 -3.525 -12.688 1 98.44 72 ILE A O 1
ATOM 534 N N . ARG A 1 73 ? 8.625 -3.566 -11.984 1 98.06 73 ARG A N 1
ATOM 535 C CA . ARG A 1 73 ? 8.117 -4.312 -13.125 1 98.06 73 ARG A CA 1
ATOM 536 C C . ARG A 1 73 ? 6.82 -3.701 -13.648 1 98.06 73 ARG A C 1
ATOM 538 O O . ARG A 1 73 ? 6.195 -2.887 -12.961 1 98.06 73 ARG A O 1
ATOM 545 N N . LYS A 1 74 ? 6.48 -4.059 -14.844 1 95.94 74 LYS A N 1
ATOM 546 C CA . LYS A 1 74 ? 5.246 -3.578 -15.453 1 95.94 74 LYS A CA 1
ATOM 547 C C . LYS A 1 74 ? 4.328 -4.738 -15.828 1 95.94 74 LYS A C 1
ATOM 549 O O . LYS A 1 74 ? 4.727 -5.629 -16.578 1 95.94 74 LYS A O 1
ATOM 554 N N . LEU A 1 75 ? 3.137 -4.574 -15.234 1 91.62 75 LEU A N 1
ATOM 555 C CA . LEU A 1 75 ? 2.156 -5.598 -15.57 1 91.62 75 LEU A CA 1
ATOM 556 C C . LEU A 1 75 ? 1.485 -5.285 -16.906 1 91.62 75 LEU A C 1
ATOM 558 O O . LEU A 1 75 ? 1.308 -4.117 -17.266 1 91.62 75 LEU A O 1
ATOM 562 N N . LYS A 1 76 ? 1.171 -6.172 -17.688 1 75.69 76 LYS A N 1
ATOM 563 C CA . LYS A 1 76 ? 0.545 -5.977 -19 1 75.69 76 LYS A CA 1
ATOM 564 C C . LYS A 1 76 ? -0.89 -5.48 -18.844 1 75.69 76 LYS A C 1
ATOM 566 O O . LYS A 1 76 ? -1.436 -4.867 -19.766 1 75.69 76 LYS A O 1
ATOM 571 N N . GLN A 1 77 ? -1.507 -5.438 -17.609 1 63.28 77 GLN A N 1
ATOM 572 C CA . GLN A 1 77 ? -2.783 -4.883 -17.172 1 63.28 77 GLN A CA 1
ATOM 573 C C . GLN A 1 77 ? -3.9 -5.234 -18.141 1 63.28 77 GLN A C 1
ATOM 575 O O . GLN A 1 77 ? -4.914 -4.539 -18.219 1 63.28 77 GLN A O 1
ATOM 580 N N . GLU A 1 78 ? -3.75 -6.238 -18.906 1 67.25 78 GLU A N 1
ATOM 581 C CA . GLU A 1 78 ? -4.777 -6.539 -19.906 1 67.25 78 GLU A CA 1
ATOM 582 C C . GLU A 1 78 ? -5.863 -7.438 -19.312 1 67.25 78 GLU A C 1
ATOM 584 O O . GLU A 1 78 ? -7.008 -7.414 -19.781 1 67.25 78 GLU A O 1
ATOM 589 N N . LYS A 1 79 ? -5.641 -8.094 -18.438 1 76.81 79 LYS A N 1
ATOM 590 C CA . LYS A 1 79 ? -6.602 -9.062 -17.922 1 76.81 79 LYS A CA 1
ATOM 591 C C . LYS A 1 79 ? -6.445 -9.219 -16.406 1 76.81 79 LYS A C 1
ATOM 593 O O . LYS A 1 79 ? -5.348 -9.047 -15.867 1 76.81 79 LYS A O 1
ATOM 598 N N . PRO A 1 80 ? -7.641 -9.461 -15.766 1 85.06 80 PRO A N 1
ATOM 599 C CA . PRO A 1 80 ? -7.52 -9.828 -14.359 1 85.06 80 PRO A CA 1
ATOM 600 C C . PRO A 1 80 ? -6.559 -11 -14.133 1 85.06 80 PRO A C 1
ATOM 602 O O . PRO A 1 80 ? -6.469 -11.898 -14.969 1 85.06 80 PRO A O 1
ATOM 605 N N . GLY A 1 81 ? -5.695 -10.867 -13.07 1 88.5 81 GLY A N 1
ATOM 606 C CA . GLY A 1 81 ? -4.863 -12.008 -12.711 1 88.5 81 GLY A CA 1
ATOM 607 C C . GLY A 1 81 ? -3.389 -11.781 -12.992 1 88.5 81 GLY A C 1
ATOM 608 O O . GLY A 1 81 ? -2.553 -12.625 -12.664 1 88.5 81 GLY A O 1
ATOM 609 N N . GLU A 1 82 ? -3.072 -10.656 -13.555 1 91.38 82 GLU A N 1
ATOM 610 C CA . GLU A 1 82 ? -1.685 -10.375 -13.914 1 91.38 82 GLU A CA 1
ATOM 611 C C . GLU A 1 82 ? -0.789 -10.367 -12.68 1 91.38 82 GLU A C 1
ATOM 613 O O . GLU A 1 82 ? 0.326 -10.891 -12.711 1 91.38 82 GLU A O 1
ATOM 618 N N . LEU A 1 83 ? -1.248 -9.797 -11.617 1 95.56 83 LEU A N 1
ATOM 619 C CA . LEU A 1 83 ? -0.481 -9.828 -10.383 1 95.56 83 LEU A CA 1
ATOM 620 C C . LEU A 1 83 ? -0.247 -11.266 -9.922 1 95.56 83 LEU A C 1
ATOM 622 O O . LEU A 1 83 ? 0.852 -11.609 -9.484 1 95.56 83 LEU A O 1
ATOM 626 N N . GLY A 1 84 ? -1.271 -12.07 -10.062 1 96.44 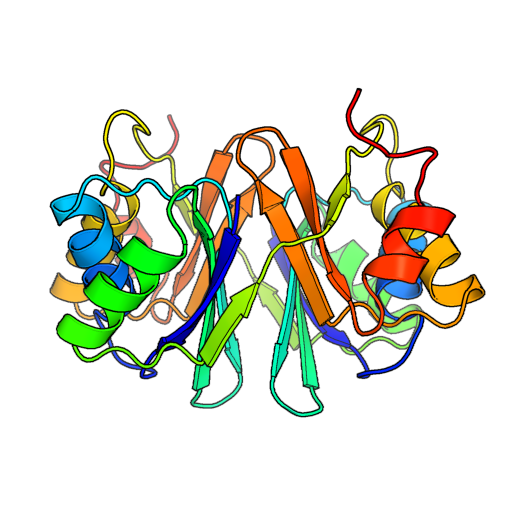84 GLY A N 1
ATOM 627 C CA . GLY A 1 84 ? -1.135 -13.477 -9.703 1 96.44 84 GLY A CA 1
ATOM 628 C C . GLY A 1 84 ? -0.067 -14.195 -10.508 1 96.44 84 GLY A C 1
ATOM 629 O O . GLY A 1 84 ? 0.653 -15.039 -9.969 1 96.44 84 GLY A O 1
ATOM 630 N N . GLU A 1 85 ? 0.05 -13.859 -11.695 1 95.56 85 GLU A N 1
ATOM 631 C CA . GLU A 1 85 ? 0.99 -14.531 -12.586 1 95.56 85 GLU A CA 1
ATOM 632 C C . GLU A 1 85 ? 2.434 -14.242 -12.188 1 95.56 85 GLU A C 1
ATOM 634 O O . GLU A 1 85 ? 3.246 -15.164 -12.062 1 95.56 85 GLU A O 1
ATOM 639 N N . ILE A 1 86 ? 2.768 -13.016 -12.039 1 97.5 86 ILE A N 1
ATOM 640 C CA . ILE A 1 86 ? 4.137 -12.695 -11.656 1 97.5 86 ILE A CA 1
ATOM 641 C C . ILE A 1 86 ? 4.426 -13.234 -10.258 1 97.5 86 ILE A C 1
ATOM 643 O O . ILE A 1 86 ? 5.523 -13.727 -9.992 1 97.5 86 ILE A O 1
ATOM 647 N N . ALA A 1 87 ? 3.451 -13.148 -9.344 1 98.31 87 ALA A N 1
ATOM 648 C CA . ALA A 1 87 ? 3.621 -13.695 -8 1 98.31 87 ALA A CA 1
ATOM 649 C C . ALA A 1 87 ? 3.838 -15.203 -8.047 1 98.31 87 ALA A C 1
ATOM 651 O O . ALA A 1 87 ? 4.625 -15.75 -7.266 1 98.31 87 ALA A O 1
ATOM 652 N N . ARG A 1 88 ? 3.172 -15.867 -8.938 1 98.12 88 ARG A N 1
ATOM 653 C CA . ARG A 1 88 ? 3.342 -17.312 -9.109 1 98.12 88 ARG A CA 1
ATOM 654 C C . ARG A 1 88 ? 4.762 -17.641 -9.555 1 98.12 88 ARG A C 1
ATOM 656 O O . ARG A 1 88 ? 5.375 -18.578 -9.039 1 98.12 88 ARG A O 1
ATOM 663 N N . VAL A 1 89 ? 5.25 -16.891 -10.508 1 98.44 89 VAL A N 1
ATOM 664 C CA . VAL A 1 89 ? 6.605 -17.125 -11 1 98.44 89 VAL A CA 1
ATOM 665 C C . VAL A 1 89 ? 7.605 -16.938 -9.859 1 98.44 89 VAL A C 1
ATOM 667 O O . VAL A 1 89 ? 8.523 -17.75 -9.703 1 98.44 89 VAL A O 1
ATOM 670 N N . LEU A 1 90 ? 7.457 -15.906 -9.062 1 98.81 90 LEU A N 1
ATOM 671 C CA . LEU A 1 90 ? 8.328 -15.695 -7.91 1 98.81 90 LEU A CA 1
ATOM 672 C C . LEU A 1 90 ? 8.227 -16.859 -6.934 1 98.81 90 LEU A C 1
ATOM 674 O O . LEU A 1 90 ? 9.242 -17.375 -6.453 1 98.81 90 LEU A O 1
ATOM 678 N N . ALA A 1 91 ? 7.016 -17.344 -6.727 1 98.75 91 ALA A N 1
ATOM 679 C CA . ALA A 1 91 ? 6.777 -18.469 -5.816 1 98.75 91 ALA A CA 1
ATOM 680 C C . ALA A 1 91 ? 7.43 -19.75 -6.336 1 98.75 91 ALA A C 1
ATOM 682 O O . ALA A 1 91 ? 8.047 -20.484 -5.57 1 98.75 91 ALA A O 1
ATOM 683 N N . GLU A 1 92 ? 7.281 -19.953 -7.547 1 98.62 92 GLU A N 1
ATOM 684 C CA . GLU A 1 92 ? 7.844 -21.156 -8.18 1 98.62 92 GLU A CA 1
ATOM 685 C C . GLU A 1 92 ? 9.367 -21.156 -8.078 1 98.62 92 GLU A C 1
ATOM 687 O O . GLU A 1 92 ? 10 -22.203 -8.234 1 98.62 92 GLU A O 1
ATOM 692 N N . ASN A 1 93 ? 9.938 -20.031 -7.895 1 98.75 93 ASN A N 1
ATOM 693 C CA . ASN A 1 93 ? 11.383 -19.922 -7.738 1 98.75 93 ASN A CA 1
ATOM 694 C C . ASN A 1 93 ? 11.766 -19.672 -6.281 1 98.75 93 ASN A C 1
ATOM 696 O O . ASN A 1 93 ? 12.844 -19.141 -6 1 98.75 93 ASN A O 1
ATOM 700 N N . ASN A 1 94 ? 10.875 -19.922 -5.379 1 98.56 94 ASN A N 1
ATOM 701 C CA . ASN A 1 94 ? 11.086 -19.906 -3.934 1 98.56 94 ASN A CA 1
ATOM 702 C C . ASN A 1 94 ? 11.438 -18.5 -3.439 1 98.56 94 ASN A C 1
ATOM 704 O O . ASN A 1 94 ? 12.297 -18.344 -2.576 1 98.56 94 ASN A O 1
ATOM 708 N N . ILE A 1 95 ? 10.859 -17.516 -4.023 1 98.75 95 ILE A N 1
ATOM 709 C CA . ILE A 1 95 ? 11.062 -16.125 -3.629 1 98.75 95 ILE A CA 1
ATOM 710 C C . ILE A 1 95 ? 9.812 -15.602 -2.924 1 98.75 95 ILE A C 1
ATOM 712 O O . ILE A 1 95 ? 8.703 -15.719 -3.449 1 98.75 95 ILE A O 1
ATOM 716 N N . ASN A 1 96 ? 9.969 -15.125 -1.716 1 98.56 96 ASN A N 1
ATOM 717 C CA . ASN A 1 96 ? 8.875 -14.523 -0.951 1 98.56 96 ASN A CA 1
ATOM 718 C C . ASN A 1 96 ? 8.766 -13.023 -1.216 1 98.56 96 ASN A C 1
ATOM 720 O O . ASN A 1 96 ? 9.781 -12.328 -1.328 1 98.56 96 ASN A O 1
ATOM 724 N N . ILE A 1 97 ? 7.57 -12.57 -1.368 1 98.75 97 ILE A N 1
ATOM 725 C CA . ILE A 1 97 ? 7.301 -11.148 -1.528 1 98.75 97 ILE A CA 1
ATOM 726 C C . ILE A 1 97 ? 7.02 -10.516 -0.166 1 98.75 97 ILE A C 1
ATOM 728 O O . ILE A 1 97 ? 6.121 -10.961 0.555 1 98.75 97 ILE A O 1
ATOM 732 N N . LEU A 1 98 ? 7.77 -9.516 0.176 1 98.38 98 LEU A N 1
ATOM 733 C CA . LEU A 1 98 ? 7.656 -8.883 1.483 1 98.38 98 LEU A CA 1
ATOM 734 C C . LEU A 1 98 ? 6.824 -7.605 1.397 1 98.38 98 LEU A C 1
ATOM 736 O O . LEU A 1 98 ? 6.062 -7.293 2.316 1 98.38 98 LEU A O 1
ATOM 740 N N . VAL A 1 99 ? 7.016 -6.867 0.377 1 98.81 99 VAL A N 1
ATOM 741 C CA . VAL A 1 99 ? 6.281 -5.637 0.115 1 98.81 99 VAL A CA 1
ATOM 742 C C . VAL A 1 99 ? 5.902 -5.566 -1.362 1 98.81 99 VAL A C 1
ATOM 744 O O . VAL A 1 99 ? 6.707 -5.906 -2.232 1 98.81 99 VAL A O 1
ATOM 747 N N . GLN A 1 100 ? 4.719 -5.168 -1.637 1 98.69 100 GLN A N 1
ATOM 748 C CA . GLN A 1 100 ? 4.23 -4.945 -2.994 1 98.69 100 GLN A CA 1
ATOM 749 C C . GLN A 1 100 ? 3.301 -3.736 -3.049 1 98.69 100 GLN A C 1
ATOM 751 O O . GLN A 1 100 ? 2.418 -3.586 -2.201 1 98.69 100 GLN A O 1
ATOM 756 N N . TYR A 1 101 ? 3.502 -2.816 -3.836 1 98.56 101 TYR A N 1
ATOM 757 C CA . TYR A 1 101 ? 2.604 -1.711 -4.148 1 98.56 101 TYR A CA 1
ATOM 758 C C . TYR A 1 101 ? 2.852 -1.188 -5.559 1 98.56 101 TYR A C 1
ATOM 760 O O . TYR A 1 101 ? 3.617 -1.78 -6.32 1 98.56 101 TYR A O 1
ATOM 768 N N . SER A 1 102 ? 2.09 -0.167 -5.984 1 96.44 102 SER A N 1
ATOM 769 C CA . SER A 1 102 ? 2.26 0.418 -7.309 1 96.44 102 SER A CA 1
ATOM 770 C C . SER A 1 102 ? 2.736 1.864 -7.219 1 96.44 102 SER A C 1
ATOM 772 O O . SER A 1 102 ? 2.525 2.529 -6.203 1 96.44 102 SER A O 1
ATOM 774 N N . ASP A 1 103 ? 3.387 2.219 -8.328 1 95.88 103 ASP A N 1
ATOM 775 C CA . ASP A 1 103 ? 3.736 3.635 -8.398 1 95.88 103 ASP A CA 1
ATOM 776 C C . ASP A 1 103 ? 2.736 4.402 -9.258 1 95.88 103 ASP A C 1
ATOM 778 O O . ASP A 1 103 ? 1.712 3.854 -9.672 1 95.88 103 ASP A O 1
ATOM 782 N N . HIS A 1 104 ? 2.955 5.699 -9.508 1 92.31 104 HIS A N 1
ATOM 783 C CA . HIS A 1 104 ? 2.021 6.59 -10.195 1 92.31 104 HIS A CA 1
ATOM 784 C C . HIS A 1 104 ? 1.933 6.258 -11.68 1 92.31 104 HIS A C 1
ATOM 786 O O . HIS A 1 104 ? 1.02 6.719 -12.367 1 92.31 104 HIS A O 1
ATOM 792 N N . ALA A 1 105 ? 2.85 5.516 -12.188 1 92.56 105 ALA A N 1
ATOM 793 C CA . ALA A 1 105 ? 2.824 5.09 -13.586 1 92.56 105 ALA A CA 1
ATOM 794 C C . ALA A 1 105 ? 2.279 3.67 -13.719 1 92.56 105 ALA A C 1
ATOM 796 O O . ALA A 1 105 ? 2.436 3.031 -14.766 1 92.56 105 ALA A O 1
ATOM 797 N N . ASN A 1 106 ? 1.726 3.143 -12.617 1 93.12 106 ASN A N 1
ATOM 798 C CA . ASN A 1 106 ? 1.135 1.81 -12.555 1 93.12 106 ASN A CA 1
ATOM 799 C C . ASN A 1 106 ? 2.188 0.72 -12.742 1 93.12 106 ASN A C 1
ATOM 801 O O . ASN A 1 106 ? 1.895 -0.344 -13.289 1 93.12 106 ASN A O 1
ATOM 805 N N . GLN A 1 107 ? 3.365 1.061 -12.43 1 96.25 107 GLN A N 1
ATOM 806 C CA . GLN A 1 107 ? 4.379 0.015 -12.328 1 96.25 107 GLN A CA 1
ATOM 807 C C . GLN A 1 107 ? 4.293 -0.708 -10.984 1 96.25 107 GLN A C 1
ATOM 809 O O . GLN A 1 107 ? 3.867 -0.124 -9.984 1 96.25 107 GLN A O 1
ATOM 814 N N . LEU A 1 108 ? 4.684 -1.992 -11.086 1 97.31 108 LEU A N 1
ATOM 815 C CA . LEU A 1 108 ? 4.695 -2.854 -9.914 1 97.31 108 LEU A CA 1
ATOM 816 C C . LEU A 1 108 ? 6.004 -2.705 -9.141 1 97.31 108 LEU A C 1
ATOM 818 O O . LEU A 1 108 ? 7.086 -2.863 -9.711 1 97.31 108 LEU A O 1
ATOM 822 N N . ILE A 1 109 ? 5.883 -2.344 -7.906 1 98.69 109 ILE A N 1
ATOM 823 C CA . ILE A 1 109 ? 7.039 -2.219 -7.023 1 98.69 109 ILE A CA 1
ATOM 824 C C . ILE A 1 109 ? 7.094 -3.41 -6.07 1 98.69 109 ILE A C 1
ATOM 826 O O . ILE A 1 109 ? 6.129 -3.682 -5.355 1 98.69 109 ILE A O 1
ATOM 830 N N . LEU A 1 110 ? 8.25 -4.105 -6.039 1 98.81 110 LEU A N 1
ATOM 831 C CA . LEU A 1 110 ? 8.391 -5.305 -5.223 1 98.81 110 LEU A CA 1
ATOM 832 C C . LEU A 1 110 ? 9.641 -5.227 -4.352 1 98.81 110 LEU A C 1
ATOM 834 O O . LEU A 1 110 ? 10.703 -4.797 -4.82 1 98.81 110 LEU A O 1
ATOM 838 N N . ILE A 1 111 ? 9.484 -5.547 -3.127 1 98.75 111 ILE A N 1
ATOM 839 C CA . ILE A 1 111 ? 10.578 -5.941 -2.252 1 98.75 111 ILE A CA 1
ATOM 840 C C . ILE A 1 111 ? 10.445 -7.418 -1.888 1 98.75 111 ILE A C 1
ATOM 842 O O . ILE A 1 111 ? 9.398 -7.852 -1.41 1 98.75 111 ILE A O 1
ATOM 846 N N . THR A 1 112 ? 11.484 -8.18 -2.18 1 98.62 112 THR A N 1
ATOM 847 C CA . THR A 1 112 ? 11.453 -9.617 -1.932 1 98.62 112 THR A CA 1
ATOM 848 C C . THR A 1 112 ? 12.594 -10.039 -1.015 1 98.62 112 THR A C 1
ATOM 850 O O . THR A 1 112 ? 13.422 -9.211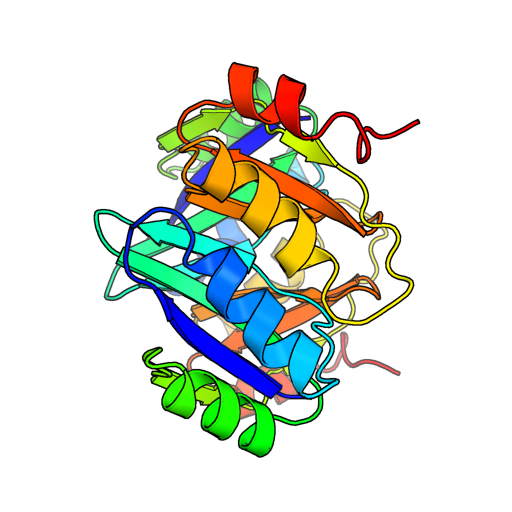 -0.628 1 98.62 112 THR A O 1
ATOM 853 N N . ASP A 1 113 ? 12.609 -11.352 -0.624 1 98.19 113 ASP A N 1
ATOM 854 C CA . ASP A 1 113 ? 13.688 -11.859 0.218 1 98.19 113 ASP A CA 1
ATOM 855 C C . ASP A 1 113 ? 14.914 -12.219 -0.619 1 98.19 113 ASP A C 1
ATOM 857 O O . ASP A 1 113 ? 15.953 -12.594 -0.075 1 98.19 113 ASP A O 1
ATOM 861 N N . ASN A 1 114 ? 14.82 -12.148 -1.919 1 98.31 114 ASN A N 1
ATOM 862 C CA . ASN A 1 114 ? 15.922 -12.352 -2.855 1 98.31 114 ASN A CA 1
ATOM 863 C C . ASN A 1 114 ? 15.727 -11.555 -4.141 1 98.31 114 ASN A C 1
ATOM 865 O O . ASN A 1 114 ? 15.359 -12.109 -5.172 1 98.31 114 ASN A O 1
ATOM 869 N N . ASP A 1 115 ? 16.047 -10.258 -4.09 1 98.12 115 ASP A N 1
ATOM 870 C CA . ASP A 1 115 ? 15.727 -9.336 -5.172 1 98.12 115 ASP A CA 1
ATOM 871 C C . ASP A 1 115 ? 16.531 -9.656 -6.426 1 98.12 115 ASP A C 1
ATOM 873 O O . ASP A 1 115 ? 16.062 -9.469 -7.547 1 98.12 115 ASP A O 1
ATOM 877 N N . SER A 1 116 ? 17.781 -10.094 -6.199 1 98.06 116 SER A N 1
ATOM 878 C CA . SER A 1 116 ? 18.609 -10.445 -7.352 1 98.06 116 SER A CA 1
ATOM 879 C C . SER A 1 116 ? 17.969 -11.57 -8.164 1 98.06 116 SER A C 1
ATOM 881 O O . SER A 1 116 ? 17.828 -11.453 -9.383 1 98.06 116 SER A O 1
ATOM 883 N N . MET A 1 117 ? 17.594 -12.609 -7.508 1 98.56 117 MET A N 1
ATOM 884 C CA . MET A 1 117 ? 16.938 -13.719 -8.188 1 98.56 117 MET A CA 1
ATOM 885 C C . MET A 1 117 ? 15.57 -13.297 -8.734 1 98.56 117 MET A C 1
ATOM 887 O O . MET A 1 117 ? 15.18 -13.711 -9.828 1 98.56 117 MET A O 1
ATOM 891 N N . ALA A 1 118 ? 14.836 -12.539 -7.941 1 98.81 118 ALA A N 1
ATOM 892 C CA . ALA A 1 118 ? 13.547 -12.031 -8.398 1 98.81 118 ALA A CA 1
ATOM 893 C C . ALA A 1 118 ? 13.695 -11.281 -9.719 1 98.81 118 ALA A C 1
ATOM 895 O O . ALA A 1 118 ? 12.867 -11.445 -10.625 1 98.81 118 ALA A O 1
ATOM 896 N N . ALA A 1 119 ? 14.734 -10.477 -9.812 1 98.5 119 ALA A N 1
ATOM 897 C CA . ALA A 1 119 ? 14.984 -9.719 -11.039 1 98.5 119 ALA A CA 1
ATOM 898 C C . ALA A 1 119 ? 15.203 -10.656 -12.219 1 98.5 119 ALA A C 1
ATOM 900 O O . ALA A 1 119 ? 14.711 -10.406 -13.32 1 98.5 119 ALA A O 1
ATOM 901 N N . SER A 1 120 ? 15.906 -11.695 -11.961 1 98.44 120 SER A N 1
ATOM 902 C CA . SER A 1 120 ? 16.25 -12.633 -13.023 1 98.44 120 SER A CA 1
ATOM 903 C C . SER A 1 120 ? 15.023 -13.391 -13.508 1 98.44 120 SER A C 1
ATOM 905 O O . SER A 1 120 ? 14.859 -13.609 -14.711 1 98.44 120 SER A O 1
ATOM 907 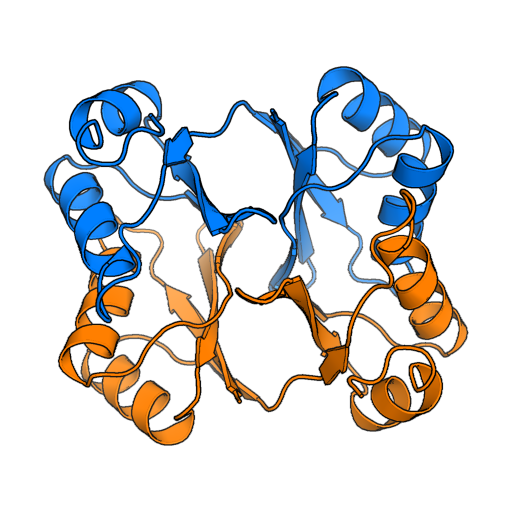N N . VAL A 1 121 ? 14.117 -13.734 -12.648 1 98.44 121 VAL A N 1
ATOM 908 C CA . VAL A 1 121 ? 13.039 -14.641 -13.023 1 98.44 121 VAL A CA 1
ATOM 909 C C . VAL A 1 121 ? 11.828 -13.844 -13.508 1 98.44 121 VAL A C 1
ATOM 911 O O . VAL A 1 121 ? 10.859 -14.414 -14.008 1 98.44 121 VAL A O 1
ATOM 914 N N . THR A 1 122 ? 11.852 -12.539 -13.336 1 98.38 122 THR A N 1
ATOM 915 C CA . THR A 1 122 ? 10.727 -11.719 -13.758 1 98.38 122 THR A CA 1
ATOM 916 C C . THR A 1 122 ? 11.109 -10.852 -14.953 1 98.38 122 THR A C 1
ATOM 918 O O . THR A 1 122 ? 10.492 -9.812 -15.195 1 98.38 122 THR A O 1
ATOM 921 N N . LEU A 1 123 ? 12.062 -11.195 -15.727 1 97.5 123 LEU A N 1
ATOM 922 C CA . LEU A 1 123 ? 12.562 -10.453 -16.875 1 97.5 123 LEU A CA 1
ATOM 923 C C . LEU A 1 123 ? 11.445 -10.195 -17.891 1 97.5 123 LEU A C 1
ATOM 925 O O . LEU A 1 123 ? 11.414 -9.141 -18.531 1 97.5 123 LEU A O 1
ATOM 929 N N . PRO A 1 124 ? 10.492 -11.109 -18.078 1 95.62 124 PRO A N 1
ATOM 930 C CA . PRO A 1 124 ? 9.406 -10.852 -19.031 1 95.62 124 PRO A CA 1
ATOM 931 C C . PRO A 1 124 ? 8.594 -9.609 -18.672 1 95.62 124 PRO A C 1
ATOM 933 O O . PRO A 1 124 ? 7.918 -9.039 -19.547 1 95.62 124 PRO A O 1
ATOM 936 N N . TRP A 1 125 ? 8.672 -9.172 -17.391 1 96.5 125 TRP A N 1
ATOM 937 C CA . TRP A 1 125 ? 7.93 -7.996 -16.953 1 96.5 125 TRP A CA 1
ATOM 938 C C . TRP A 1 125 ? 8.852 -6.789 -16.812 1 96.5 125 TRP A C 1
ATOM 940 O O . TRP A 1 125 ? 8.453 -5.754 -16.281 1 96.5 125 TRP A O 1
ATOM 950 N N . ALA A 1 126 ? 10.086 -6.891 -17.25 1 95.88 126 ALA A N 1
ATOM 951 C CA . ALA A 1 126 ? 11.031 -5.781 -17.109 1 95.88 126 ALA A CA 1
ATOM 952 C C . ALA A 1 126 ? 10.555 -4.559 -17.891 1 95.88 126 ALA A C 1
ATOM 954 O O . ALA A 1 126 ? 9.953 -4.688 -18.953 1 95.88 126 ALA A O 1
ATOM 955 N N . ILE A 1 127 ? 10.695 -3.451 -17.188 1 90.88 127 ILE A N 1
ATOM 956 C CA . ILE A 1 127 ? 10.289 -2.213 -17.844 1 90.88 127 ILE A CA 1
ATOM 957 C C . ILE A 1 127 ? 11.188 -1.952 -19.062 1 90.88 127 ILE A C 1
ATOM 959 O O . ILE A 1 127 ? 12.406 -2.139 -18.984 1 90.88 127 ILE A O 1
ATOM 963 N N . LYS A 1 128 ? 10.539 -1.74 -20.172 1 74.62 128 LYS A N 1
ATOM 964 C CA . LYS A 1 128 ? 11.281 -1.435 -21.391 1 74.62 128 LYS A CA 1
ATOM 965 C C . LYS A 1 128 ? 11.758 0.016 -21.391 1 74.62 128 LYS A C 1
ATOM 967 O O . LYS A 1 128 ? 11.094 0.895 -20.844 1 74.62 128 LYS A O 1
ATOM 972 N N . MET B 1 1 ? -16.734 0.925 -4.891 1 96.19 1 MET B N 1
ATOM 973 C CA . MET B 1 1 ? -15.5 0.173 -4.719 1 96.19 1 MET B CA 1
ATOM 974 C C . MET B 1 1 ? -15.281 -0.184 -3.252 1 96.19 1 MET B C 1
ATOM 976 O O . MET B 1 1 ? -15.797 0.489 -2.359 1 96.19 1 MET B O 1
ATOM 980 N N . PHE B 1 2 ? -14.57 -1.333 -3.041 1 98.69 2 PHE B N 1
ATOM 981 C CA . PHE B 1 2 ? -14.352 -1.827 -1.688 1 98.69 2 PHE B CA 1
ATOM 982 C C . PHE B 1 2 ? -12.875 -2.131 -1.453 1 98.69 2 PHE B C 1
ATOM 984 O O . PHE B 1 2 ? -12.18 -2.584 -2.363 1 98.69 2 PHE B O 1
ATOM 991 N N . ASP B 1 3 ? -12.469 -1.824 -0.255 1 98.81 3 ASP B N 1
ATOM 992 C CA . ASP B 1 3 ? -11.188 -2.344 0.214 1 98.81 3 ASP B CA 1
ATOM 993 C C . ASP B 1 3 ? -11.352 -3.723 0.851 1 98.81 3 ASP B C 1
ATOM 995 O O . ASP B 1 3 ? -12.195 -3.906 1.733 1 98.81 3 ASP B O 1
ATOM 999 N N . VAL B 1 4 ? -10.625 -4.652 0.396 1 98.88 4 VAL B N 1
ATOM 1000 C CA . VAL B 1 4 ? -10.562 -5.973 1.018 1 98.88 4 VAL B CA 1
ATOM 1001 C C . VAL B 1 4 ? -9.281 -6.094 1.846 1 98.88 4 VAL B C 1
ATOM 1003 O O . VAL B 1 4 ? -8.18 -5.965 1.315 1 98.88 4 VAL B O 1
ATOM 1006 N N . HIS B 1 5 ? -9.453 -6.316 3.135 1 98.81 5 HIS B N 1
ATOM 1007 C CA . HIS B 1 5 ? -8.336 -6.504 4.055 1 98.81 5 HIS B CA 1
ATOM 1008 C C . HIS B 1 5 ? -8.102 -7.984 4.336 1 98.81 5 HIS B C 1
ATOM 1010 O O . HIS B 1 5 ? -8.938 -8.648 4.945 1 98.81 5 HIS B O 1
ATOM 1016 N N . VAL B 1 6 ? -6.938 -8.484 3.9 1 98.81 6 VAL B N 1
ATOM 1017 C CA . VAL B 1 6 ? -6.613 -9.906 3.996 1 98.81 6 VAL B CA 1
ATOM 1018 C C . VAL B 1 6 ? -5.32 -10.086 4.789 1 98.81 6 VAL B C 1
ATOM 1020 O O . VAL B 1 6 ? -4.359 -9.336 4.605 1 98.81 6 VAL B O 1
ATOM 1023 N N . VAL B 1 7 ? -5.297 -11.039 5.695 1 98.38 7 VAL B N 1
ATOM 1024 C CA . VAL B 1 7 ? -4.051 -11.469 6.324 1 98.38 7 VAL B CA 1
ATOM 1025 C C . VAL B 1 7 ? -3.51 -12.703 5.609 1 98.38 7 VAL B C 1
ATOM 1027 O O . VAL B 1 7 ? -4.184 -13.734 5.543 1 98.38 7 VAL B O 1
ATOM 1030 N N . LEU B 1 8 ? -2.336 -12.539 5.062 1 97.88 8 LEU B N 1
ATOM 1031 C CA . LEU B 1 8 ? -1.663 -13.641 4.383 1 97.88 8 LEU B CA 1
ATOM 1032 C C . LEU B 1 8 ? -0.635 -14.297 5.297 1 97.88 8 LEU B C 1
ATOM 1034 O O . LEU B 1 8 ? 0.041 -13.617 6.07 1 97.88 8 LEU B O 1
ATOM 1038 N N . ASP B 1 9 ? -0.541 -15.609 5.195 1 95 9 ASP B N 1
ATOM 1039 C CA . ASP B 1 9 ? 0.599 -16.25 5.852 1 95 9 ASP B CA 1
ATOM 1040 C C . ASP B 1 9 ? 1.918 -15.719 5.285 1 95 9 ASP B C 1
ATOM 1042 O O . ASP B 1 9 ? 2.02 -15.445 4.09 1 95 9 ASP B O 1
ATOM 1046 N N . ASN B 1 10 ? 2.809 -15.453 6.188 1 93.44 10 ASN B N 1
ATOM 1047 C CA . ASN B 1 10 ? 4.125 -15.031 5.715 1 93.44 10 ASN B CA 1
ATOM 1048 C C . ASN B 1 10 ? 4.895 -16.203 5.098 1 93.44 10 ASN B C 1
ATOM 1050 O O . ASN B 1 10 ? 5.898 -16.641 5.648 1 93.44 10 ASN B O 1
ATOM 1054 N N . GLN B 1 11 ? 4.426 -16.703 3.994 1 95.5 11 GLN B N 1
ATOM 1055 C CA . GLN B 1 11 ? 4.973 -17.828 3.244 1 95.5 11 GLN B CA 1
ATOM 1056 C C . GLN B 1 11 ? 4.934 -17.562 1.743 1 95.5 11 GLN B C 1
ATOM 1058 O O . GLN B 1 11 ? 4.121 -16.766 1.271 1 95.5 11 GLN B O 1
ATOM 1063 N N . ILE B 1 12 ? 5.766 -18.266 1.133 1 97.81 12 ILE B N 1
ATOM 1064 C CA . ILE B 1 12 ? 5.887 -18.172 -0.319 1 97.81 12 ILE B CA 1
ATOM 1065 C C . ILE B 1 12 ? 4.555 -18.547 -0.97 1 97.81 12 ILE B C 1
ATOM 1067 O O . ILE B 1 12 ? 3.9 -19.516 -0.555 1 97.81 12 ILE B O 1
ATOM 1071 N N . GLY B 1 13 ? 4.094 -17.656 -1.953 1 98.12 13 GLY B N 1
ATOM 1072 C CA . GLY B 1 13 ? 2.996 -18.078 -2.814 1 98.12 13 GLY B CA 1
ATOM 1073 C C . GLY B 1 13 ? 1.662 -17.469 -2.41 1 98.12 13 GLY B C 1
ATOM 1074 O O . GLY B 1 13 ? 0.666 -17.625 -3.117 1 98.12 13 GLY B O 1
ATOM 1075 N N . GLN B 1 14 ? 1.61 -16.781 -1.288 1 97.69 14 GLN B N 1
ATOM 1076 C CA . GLN B 1 14 ? 0.321 -16.344 -0.776 1 97.69 14 GLN B CA 1
ATOM 1077 C C . GLN B 1 14 ? -0.262 -15.234 -1.65 1 97.69 14 GLN B C 1
ATOM 1079 O O . GLN B 1 14 ? -1.471 -15.195 -1.892 1 97.69 14 GLN B O 1
ATOM 1084 N N . LEU B 1 15 ? 0.569 -14.305 -2.102 1 98.19 15 LEU B N 1
ATOM 1085 C CA . LEU B 1 15 ? 0.049 -13.297 -3.023 1 98.19 15 LEU B CA 1
ATOM 1086 C C . LEU B 1 15 ? -0.405 -13.938 -4.328 1 98.19 15 LEU B C 1
ATOM 1088 O O . LEU B 1 15 ? -1.388 -13.5 -4.934 1 98.19 15 LEU B O 1
ATOM 1092 N N . ALA B 1 16 ? 0.34 -14.945 -4.805 1 98.12 16 ALA B N 1
ATOM 1093 C CA . ALA B 1 16 ? -0.076 -15.688 -5.988 1 98.12 16 ALA B CA 1
ATOM 1094 C C . ALA B 1 16 ? -1.461 -16.297 -5.797 1 98.12 16 ALA B C 1
ATOM 1096 O O . ALA B 1 16 ? -2.312 -16.219 -6.688 1 98.12 16 ALA B O 1
ATOM 1097 N N . LEU B 1 17 ? -1.652 -16.906 -4.645 1 98.12 17 LEU B N 1
ATOM 1098 C CA . LEU B 1 17 ? -2.943 -17.5 -4.32 1 98.12 17 LEU B CA 1
ATOM 1099 C C . LEU B 1 17 ? -4.051 -16.453 -4.352 1 98.12 17 LEU B C 1
ATOM 1101 O O . LEU B 1 17 ? -5.102 -16.672 -4.961 1 98.12 17 LEU B O 1
ATOM 1105 N N . LEU B 1 18 ? -3.834 -15.281 -3.76 1 98.5 18 LEU B N 1
ATOM 1106 C CA . LEU B 1 18 ? -4.809 -14.195 -3.734 1 98.5 18 LEU B CA 1
ATOM 1107 C C . LEU B 1 18 ? -5.125 -13.711 -5.145 1 98.5 18 LEU B C 1
ATOM 1109 O O . LEU B 1 18 ? -6.293 -13.648 -5.539 1 98.5 18 LEU B O 1
ATOM 1113 N N . GLY B 1 19 ? -4.082 -13.414 -5.898 1 97.19 19 GLY B N 1
ATOM 1114 C CA . GLY B 1 19 ? -4.266 -12.914 -7.25 1 97.19 19 GLY B CA 1
ATOM 1115 C C . GLY B 1 19 ? -4.977 -13.898 -8.156 1 97.19 19 GLY B C 1
ATOM 1116 O O . GLY B 1 19 ? -5.871 -13.523 -8.914 1 97.19 19 GLY B O 1
ATOM 1117 N N . LYS B 1 20 ? -4.547 -15.125 -8.078 1 96.69 20 LYS B N 1
ATOM 1118 C CA . LYS B 1 20 ? -5.16 -16.172 -8.891 1 96.69 20 LYS B CA 1
ATOM 1119 C C . LYS B 1 20 ? -6.633 -16.359 -8.523 1 96.69 20 LYS B C 1
ATOM 1121 O O . LYS B 1 20 ? -7.484 -16.484 -9.398 1 96.69 20 LYS B O 1
ATOM 1126 N N . THR B 1 21 ? -6.879 -16.422 -7.262 1 98.25 21 THR B N 1
ATOM 1127 C CA . THR B 1 21 ? -8.234 -16.609 -6.77 1 98.25 21 THR B CA 1
ATOM 1128 C C . THR B 1 21 ? -9.164 -15.531 -7.312 1 98.25 21 THR B C 1
ATOM 1130 O O . THR B 1 21 ? -10.219 -15.836 -7.875 1 98.25 21 THR B O 1
ATOM 1133 N N . LEU B 1 22 ? -8.805 -14.273 -7.172 1 98.06 22 LEU B N 1
ATOM 1134 C CA . LEU B 1 22 ? -9.633 -13.172 -7.652 1 98.06 22 LEU B CA 1
ATOM 1135 C C . LEU B 1 22 ? -9.695 -13.156 -9.18 1 98.06 22 LEU B C 1
ATOM 1137 O O . LEU B 1 22 ? -10.758 -12.938 -9.758 1 98.06 22 LEU B O 1
ATOM 1141 N N . GLY B 1 23 ? -8.57 -13.414 -9.805 1 95.69 23 GLY B N 1
ATOM 1142 C CA . GLY B 1 23 ? -8.531 -13.492 -11.258 1 95.69 23 GLY B CA 1
ATOM 1143 C C . GLY B 1 23 ? -9.469 -14.539 -11.828 1 95.69 23 GLY B C 1
ATOM 1144 O O . GLY B 1 23 ? -10.156 -14.297 -12.82 1 95.69 23 GLY B O 1
ATOM 1145 N N . ASN B 1 24 ? -9.516 -15.656 -11.234 1 96.12 24 ASN B N 1
ATOM 1146 C CA . ASN B 1 24 ? -10.367 -16.75 -11.672 1 96.12 24 ASN B CA 1
ATOM 1147 C C . ASN B 1 24 ? -11.844 -16.375 -11.594 1 96.12 24 ASN B C 1
ATOM 1149 O O . ASN B 1 24 ? -12.672 -16.906 -12.336 1 96.12 24 ASN B O 1
ATOM 1153 N N . LYS B 1 25 ? -12.172 -15.484 -10.734 1 96.69 25 LYS B N 1
ATOM 1154 C CA . LYS B 1 25 ? -13.547 -15.031 -10.562 1 96.69 25 LYS B CA 1
ATOM 1155 C C . LYS B 1 25 ? -13.82 -13.773 -11.383 1 96.69 25 LYS B C 1
ATOM 1157 O O . LYS B 1 25 ? -14.906 -13.203 -11.312 1 96.69 25 LYS B O 1
ATOM 1162 N N . GLY B 1 26 ? -12.797 -13.312 -12.078 1 95.69 26 GLY B N 1
ATOM 1163 C CA . GLY B 1 26 ? -12.938 -12.109 -12.891 1 95.69 26 GLY B CA 1
ATOM 1164 C C . GLY B 1 26 ? -12.93 -10.836 -12.062 1 95.69 26 GLY B C 1
ATOM 1165 O O . GLY B 1 26 ? -13.398 -9.789 -12.523 1 95.69 26 GLY B O 1
ATOM 1166 N N . ILE B 1 27 ? -12.484 -10.914 -10.891 1 96.62 27 ILE B N 1
ATOM 1167 C CA . ILE B 1 27 ? -12.422 -9.742 -10.023 1 96.62 27 ILE B CA 1
ATOM 1168 C C . ILE B 1 27 ? -11.062 -9.062 -10.172 1 96.62 27 ILE B C 1
ATOM 1170 O O . ILE B 1 27 ? -10.031 -9.633 -9.805 1 96.62 27 ILE B O 1
ATOM 1174 N N . GLY B 1 28 ? -11.07 -7.84 -10.719 1 94.81 28 GLY B N 1
ATOM 1175 C CA . GLY B 1 28 ? -9.852 -7.074 -10.906 1 94.81 28 GLY B CA 1
ATOM 1176 C C . GLY B 1 28 ? -9.438 -6.297 -9.664 1 94.81 28 GLY B C 1
ATOM 1177 O O . GLY B 1 28 ? -10.289 -5.801 -8.93 1 94.81 28 GLY B O 1
ATOM 1178 N N . LEU B 1 29 ? -8.164 -6.25 -9.508 1 96.25 29 LEU B N 1
ATOM 1179 C CA . LEU B 1 29 ? -7.594 -5.398 -8.469 1 96.25 29 LEU B CA 1
ATOM 1180 C C . LEU B 1 29 ? -7.336 -3.992 -9 1 96.25 29 LEU B C 1
ATOM 1182 O O . LEU B 1 29 ? -6.59 -3.816 -9.961 1 96.25 29 LEU B O 1
ATOM 1186 N N . GLU B 1 30 ? -7.84 -2.973 -8.406 1 94.94 30 GLU B N 1
ATOM 1187 C CA . GLU B 1 30 ? -7.812 -1.608 -8.922 1 94.94 30 GLU B CA 1
ATOM 1188 C C . GLU B 1 30 ? -6.762 -0.766 -8.211 1 94.94 30 GLU B C 1
ATOM 1190 O O . GLU B 1 30 ? -6.555 0.401 -8.547 1 94.94 30 GLU B O 1
ATOM 1195 N N . GLY B 1 31 ? -6.152 -1.238 -7.23 1 96.5 31 GLY B N 1
ATOM 1196 C CA . GLY B 1 31 ? -5.145 -0.632 -6.375 1 96.5 31 GLY B CA 1
ATOM 1197 C C . GLY B 1 31 ? -4.887 -1.421 -5.105 1 96.5 31 GLY B C 1
ATOM 1198 O O . GLY B 1 31 ? -5.605 -2.373 -4.801 1 96.5 31 GLY B O 1
ATOM 1199 N N . GLY B 1 32 ? -3.848 -1.069 -4.438 1 98 32 GLY B N 1
ATOM 1200 C CA . GLY B 1 32 ? -3.539 -1.768 -3.199 1 98 32 GLY B CA 1
ATOM 1201 C C . GLY B 1 32 ? -2.104 -2.254 -3.131 1 98 32 GLY B C 1
ATOM 1202 O O . GLY B 1 32 ? -1.244 -1.773 -3.873 1 98 32 GLY B O 1
ATOM 1203 N N . GLY B 1 33 ? -1.936 -3.211 -2.139 1 98.19 33 GLY B N 1
ATOM 1204 C CA . GLY B 1 33 ? -0.62 -3.789 -1.916 1 98.19 33 GLY B CA 1
ATOM 1205 C C . GLY B 1 33 ? -0.57 -4.715 -0.715 1 98.19 33 GLY B C 1
ATOM 1206 O O . GLY B 1 33 ? -1.609 -5.07 -0.156 1 98.19 33 GLY B O 1
ATOM 1207 N N . ILE B 1 34 ? 0.659 -5.16 -0.466 1 98.75 34 ILE B N 1
ATOM 1208 C CA . ILE B 1 34 ? 0.911 -5.953 0.731 1 98.75 34 ILE B CA 1
ATOM 1209 C C . ILE B 1 34 ? 2.105 -5.379 1.49 1 98.75 34 ILE B C 1
ATOM 1211 O O . ILE B 1 34 ? 3.066 -4.906 0.881 1 98.75 34 ILE B O 1
ATOM 1215 N N . PHE B 1 35 ? 1.992 -5.273 2.742 1 98.69 35 PHE B N 1
ATOM 1216 C CA . PHE B 1 35 ? 3.074 -4.934 3.658 1 98.69 35 PHE B CA 1
ATOM 1217 C C . PHE B 1 35 ? 3.26 -6.023 4.707 1 98.69 35 PHE B C 1
ATOM 1219 O O . PHE B 1 35 ? 2.297 -6.43 5.363 1 98.69 35 PHE B O 1
ATOM 1226 N N . THR B 1 36 ? 4.512 -6.523 4.883 1 97.75 36 THR B N 1
ATOM 1227 C CA . THR B 1 36 ? 4.84 -7.5 5.914 1 97.75 36 THR B CA 1
ATOM 1228 C C . THR B 1 36 ? 5.418 -6.809 7.148 1 97.75 36 THR B C 1
ATOM 1230 O O . THR B 1 36 ? 6.34 -6 7.035 1 97.75 36 THR B O 1
ATOM 1233 N N . VAL B 1 37 ? 4.832 -7.07 8.297 1 95.69 37 VAL B N 1
ATOM 1234 C CA . VAL B 1 37 ? 5.289 -6.59 9.594 1 95.69 37 VAL B CA 1
ATOM 1235 C C . VAL B 1 37 ? 5.527 -7.77 10.531 1 95.69 37 VAL B C 1
ATOM 1237 O O . VAL B 1 37 ? 4.582 -8.43 10.961 1 95.69 37 VAL B O 1
ATOM 1240 N N . GLY B 1 38 ? 6.832 -7.969 10.867 1 92.44 38 GLY B N 1
ATOM 1241 C CA . GLY B 1 38 ? 7.145 -9.188 11.602 1 92.44 38 GLY B CA 1
ATOM 1242 C C . GLY B 1 38 ? 6.816 -10.453 10.828 1 92.44 38 GLY B C 1
ATOM 1243 O O . GLY B 1 38 ? 7.281 -10.633 9.703 1 92.44 38 GLY B O 1
ATOM 1244 N N . ASP B 1 39 ? 5.895 -11.289 11.398 1 92.88 39 ASP B N 1
ATOM 1245 C CA . ASP B 1 39 ? 5.539 -12.555 10.75 1 92.88 39 ASP B CA 1
ATOM 1246 C C . ASP B 1 39 ? 4.168 -12.461 10.078 1 92.88 39 ASP B C 1
ATOM 1248 O O . ASP B 1 39 ? 3.635 -13.461 9.602 1 92.88 39 ASP B O 1
ATOM 1252 N N . GLU B 1 40 ? 3.66 -11.242 10.086 1 94.69 40 GLU B N 1
ATOM 1253 C CA . GLU B 1 40 ? 2.34 -11.07 9.484 1 94.69 40 GLU B CA 1
ATOM 1254 C C . GLU B 1 40 ? 2.422 -10.273 8.188 1 94.69 40 GLU B C 1
ATOM 1256 O O . GLU B 1 40 ? 3.174 -9.297 8.102 1 94.69 40 GLU B O 1
ATOM 1261 N N . CYS B 1 41 ? 1.714 -10.766 7.238 1 97.69 41 CYS B N 1
ATOM 1262 C CA . CYS B 1 41 ? 1.578 -10.062 5.969 1 97.69 41 CYS B CA 1
ATOM 1263 C C . CYS B 1 41 ? 0.146 -9.586 5.762 1 97.69 41 CYS B C 1
ATOM 1265 O O . CYS B 1 41 ? -0.785 -10.398 5.738 1 97.69 41 CYS B O 1
ATOM 1267 N N . HIS B 1 42 ? -0.04 -8.289 5.68 1 98.69 42 HIS B N 1
ATOM 1268 C CA . HIS B 1 42 ? -1.364 -7.707 5.5 1 98.69 42 HIS B CA 1
ATOM 1269 C C . HIS B 1 42 ? -1.532 -7.148 4.09 1 98.69 42 HIS B C 1
ATOM 1271 O O . HIS B 1 42 ? -0.648 -6.453 3.584 1 98.69 42 HIS B O 1
ATOM 1277 N N . ALA B 1 43 ? -2.645 -7.508 3.492 1 98.75 43 ALA B N 1
ATOM 1278 C CA . ALA B 1 43 ? -3 -7.059 2.148 1 98.75 43 ALA B CA 1
ATOM 1279 C C . ALA B 1 43 ? -4.242 -6.172 2.178 1 98.75 43 ALA B C 1
ATOM 1281 O O . ALA B 1 43 ? -5.223 -6.488 2.854 1 98.75 43 ALA B O 1
ATOM 1282 N N . HIS B 1 44 ? -4.18 -5.043 1.576 1 98.88 44 HIS B N 1
ATOM 1283 C CA . HIS B 1 44 ? -5.312 -4.188 1.232 1 98.88 44 HIS B CA 1
ATOM 1284 C C . HIS B 1 44 ? -5.418 -3.992 -0.276 1 98.88 44 HIS B C 1
ATOM 1286 O O . HIS B 1 44 ? -4.469 -3.533 -0.914 1 98.88 44 HIS B O 1
ATOM 1292 N N . PHE B 1 45 ? -6.504 -4.352 -0.838 1 98.69 45 PHE B N 1
ATOM 1293 C CA . PHE B 1 45 ? -6.727 -4.168 -2.268 1 98.69 45 PHE B CA 1
ATOM 1294 C C . PHE B 1 45 ? -8.102 -3.576 -2.533 1 98.69 45 PHE B C 1
ATOM 1296 O O . PHE B 1 45 ? -9.062 -3.881 -1.821 1 98.69 45 PHE B O 1
ATOM 1303 N N . LEU B 1 46 ? -8.148 -2.799 -3.518 1 98.5 46 LEU B N 1
ATOM 1304 C CA . LEU B 1 46 ? -9.383 -2.164 -3.963 1 98.5 46 LEU B CA 1
ATOM 1305 C C . LEU B 1 46 ? -10.062 -2.994 -5.047 1 98.5 46 LEU B C 1
ATOM 1307 O O . LEU B 1 46 ? -9.453 -3.309 -6.07 1 98.5 46 LEU B O 1
ATOM 1311 N N . VAL B 1 47 ? -11.281 -3.375 -4.801 1 98.19 47 VAL B N 1
ATOM 1312 C CA . VAL B 1 47 ? -12.039 -4.172 -5.766 1 98.19 47 VAL B CA 1
ATOM 1313 C C . VAL B 1 47 ? -13.43 -3.578 -5.945 1 98.19 47 VAL B C 1
ATOM 1315 O O . VAL B 1 47 ? -13.922 -2.846 -5.082 1 98.19 47 VAL B O 1
ATOM 1318 N N . GLU B 1 48 ? -14.055 -3.938 -7.023 1 97.38 48 GLU B N 1
ATOM 1319 C CA . GLU B 1 48 ? -15.414 -3.482 -7.285 1 97.38 48 GLU B CA 1
ATOM 1320 C C . GLU B 1 48 ? -16.438 -4.324 -6.523 1 97.38 48 GLU B C 1
ATOM 1322 O O . GLU B 1 48 ? -17.391 -3.789 -5.953 1 97.38 48 GLU B O 1
ATOM 1327 N N . GLN B 1 49 ? -16.203 -5.637 -6.562 1 97.75 49 GLN B N 1
ATOM 1328 C CA . GLN B 1 49 ? -17.156 -6.574 -5.977 1 97.75 49 GLN B CA 1
ATOM 1329 C C . GLN B 1 49 ? -16.656 -7.078 -4.621 1 97.75 49 GLN B C 1
ATOM 1331 O O . GLN B 1 49 ? -16.188 -8.211 -4.508 1 97.75 49 GLN B O 1
ATOM 1336 N N . GLY B 1 50 ? -17 -6.281 -3.588 1 98.19 50 GLY B N 1
ATOM 1337 C CA . GLY B 1 50 ? -16.469 -6.574 -2.264 1 98.19 50 GLY B CA 1
ATOM 1338 C C . GLY B 1 50 ? -16.938 -7.902 -1.712 1 98.19 50 GLY B C 1
ATOM 1339 O O . GLY B 1 50 ? -16.141 -8.742 -1.314 1 98.19 50 GLY B O 1
ATOM 1340 N N . LYS B 1 51 ? -18.234 -8.141 -1.743 1 98.06 51 LYS B N 1
ATOM 1341 C CA . LYS B 1 51 ? -18.812 -9.359 -1.183 1 98.06 51 LYS B CA 1
ATOM 1342 C C . LYS B 1 51 ? -18.328 -10.594 -1.935 1 98.06 51 LYS B C 1
ATOM 1344 O O . LYS B 1 51 ? -17.953 -11.594 -1.32 1 98.06 51 LYS B O 1
ATOM 1349 N N . GLU B 1 52 ? -18.344 -10.562 -3.209 1 98.5 52 GLU B N 1
ATOM 1350 C CA . GLU B 1 52 ? -17.875 -11.672 -4.031 1 98.5 52 GLU B CA 1
ATOM 1351 C C . GLU B 1 52 ? -16.391 -11.945 -3.793 1 98.5 52 GLU B C 1
ATOM 1353 O O . GLU B 1 52 ? -15.969 -13.109 -3.754 1 98.5 52 GLU B O 1
ATOM 1358 N N . ALA B 1 53 ? -15.602 -10.891 -3.686 1 98.69 53 ALA B N 1
ATOM 1359 C CA . ALA B 1 53 ? -14.172 -11.047 -3.398 1 98.69 53 ALA B CA 1
ATOM 1360 C C . ALA B 1 53 ? -13.961 -11.766 -2.07 1 98.69 53 ALA B C 1
ATOM 1362 O O . ALA B 1 53 ? -13.164 -12.695 -1.985 1 98.69 53 ALA B O 1
ATOM 1363 N N . LYS B 1 54 ? -14.688 -11.305 -1.061 1 98.75 54 LYS B N 1
ATOM 1364 C CA . LYS B 1 54 ? -14.586 -11.93 0.256 1 98.75 54 LYS B CA 1
ATOM 1365 C C . LYS B 1 54 ? -14.891 -13.422 0.183 1 98.75 54 LYS B C 1
ATOM 1367 O O . LYS B 1 54 ? -14.141 -14.242 0.713 1 98.75 54 LYS B O 1
ATOM 1372 N N . ILE B 1 55 ? -15.953 -13.727 -0.452 1 98.69 55 ILE B N 1
ATOM 1373 C CA . ILE B 1 55 ? -16.391 -15.117 -0.561 1 98.69 55 ILE B CA 1
ATOM 1374 C C . ILE B 1 55 ? -15.32 -15.938 -1.276 1 98.69 55 ILE B C 1
ATOM 1376 O O . ILE B 1 55 ? -14.93 -17.016 -0.801 1 98.69 55 ILE B O 1
ATOM 1380 N N . ALA B 1 56 ? -14.828 -15.461 -2.369 1 98.62 56 ALA B N 1
ATOM 1381 C CA . ALA B 1 56 ? -13.828 -16.172 -3.158 1 98.62 56 ALA B CA 1
ATOM 1382 C C . ALA B 1 56 ? -12.555 -16.406 -2.346 1 98.62 56 ALA B C 1
ATOM 1384 O O . ALA B 1 56 ? -12 -17.5 -2.346 1 98.62 56 ALA B O 1
ATOM 1385 N N . LEU B 1 57 ? -12.047 -15.375 -1.664 1 98.75 57 LEU B N 1
ATOM 1386 C CA . LEU B 1 57 ? -10.805 -15.453 -0.906 1 98.75 57 LEU B CA 1
ATOM 1387 C C . LEU B 1 57 ? -10.945 -16.406 0.279 1 98.75 57 LEU B C 1
ATOM 1389 O O . LEU B 1 57 ? -10.055 -17.203 0.549 1 98.75 57 LEU B O 1
ATOM 1393 N N . GLU B 1 58 ? -12.102 -16.281 0.93 1 98.75 58 GLU B N 1
ATOM 1394 C CA . GLU B 1 58 ? -12.328 -17.172 2.064 1 98.75 58 GLU B CA 1
ATOM 1395 C C . GLU B 1 58 ? -12.445 -18.625 1.612 1 98.75 58 GLU B C 1
ATOM 1397 O O . GLU B 1 58 ? -11.969 -19.531 2.295 1 98.75 58 GLU B O 1
ATOM 1402 N N . GLN B 1 59 ? -13.07 -18.859 0.53 1 98.56 59 GLN B N 1
ATOM 1403 C CA . GLN B 1 59 ? -13.18 -20.203 -0.018 1 98.56 59 GLN B CA 1
ATOM 1404 C C . GLN B 1 59 ? -11.812 -20.766 -0.391 1 98.56 59 GLN B C 1
ATOM 1406 O O . GLN B 1 59 ? -11.609 -21.984 -0.361 1 98.56 59 GLN B O 1
ATOM 1411 N N . ALA B 1 60 ? -10.891 -19.922 -0.729 1 97.94 60 ALA B N 1
ATOM 1412 C CA . ALA B 1 60 ? -9.531 -20.328 -1.073 1 97.94 60 ALA B CA 1
ATOM 1413 C C . ALA B 1 60 ? -8.68 -20.516 0.18 1 97.94 60 ALA B C 1
ATOM 1415 O O . ALA B 1 60 ? -7.492 -20.844 0.09 1 97.94 60 ALA B O 1
ATOM 1416 N N . GLY B 1 61 ? -9.258 -20.266 1.396 1 97.88 61 GLY B N 1
ATOM 1417 C CA . GLY B 1 61 ? -8.57 -20.516 2.652 1 97.88 61 GLY B CA 1
ATOM 1418 C C . GLY B 1 61 ? -7.855 -19.297 3.197 1 97.88 61 GLY B C 1
ATOM 1419 O O . GLY B 1 61 ? -7.043 -19.406 4.113 1 97.88 61 GLY B O 1
ATOM 1420 N N . LEU B 1 62 ? -8.141 -18.188 2.623 1 98.12 62 LEU B N 1
ATOM 1421 C CA . LEU B 1 62 ? -7.508 -16.969 3.092 1 98.12 62 LEU B CA 1
ATOM 1422 C C . LEU B 1 62 ? -8.359 -16.281 4.152 1 98.12 62 LEU B C 1
ATOM 1424 O O . LEU B 1 62 ? -9.594 -16.375 4.125 1 98.12 62 LEU B O 1
ATOM 1428 N N . LEU B 1 63 ? -7.703 -15.617 5.059 1 98.38 63 LEU B N 1
ATOM 1429 C CA . LEU B 1 63 ? -8.383 -14.898 6.133 1 98.38 63 LEU B CA 1
ATOM 1430 C C . LEU B 1 63 ? -8.711 -13.469 5.707 1 98.38 63 LEU B C 1
ATOM 1432 O O . LEU B 1 63 ? -7.816 -12.648 5.527 1 98.38 63 LEU B O 1
ATOM 1436 N N . VAL B 1 64 ? -9.961 -13.219 5.512 1 98.75 64 VAL B N 1
ATOM 1437 C CA . VAL B 1 64 ? -10.43 -11.867 5.211 1 98.75 64 VAL B CA 1
ATOM 1438 C C . VAL B 1 64 ? -10.891 -11.18 6.492 1 98.75 64 VAL B C 1
ATOM 1440 O O . VAL B 1 64 ? -11.844 -11.617 7.133 1 98.75 64 VAL B O 1
ATOM 1443 N N . LEU B 1 65 ? -10.242 -10.109 6.871 1 98.5 65 LEU B N 1
ATOM 1444 C CA . LEU B 1 65 ? -10.539 -9.43 8.125 1 98.5 65 LEU B CA 1
ATOM 1445 C C . LEU B 1 65 ? -11.68 -8.43 7.945 1 98.5 65 LEU B C 1
ATOM 1447 O O . LEU B 1 65 ? -12.453 -8.188 8.875 1 98.5 65 LEU B O 1
ATOM 1451 N N . ALA B 1 66 ? -11.797 -7.852 6.785 1 98.44 66 ALA B N 1
ATOM 1452 C CA . ALA B 1 66 ? -12.812 -6.812 6.625 1 98.44 66 ALA B CA 1
ATOM 1453 C C . ALA B 1 66 ? -13.039 -6.496 5.148 1 98.44 66 ALA B C 1
ATOM 1455 O O . ALA B 1 66 ? -12.141 -6.668 4.324 1 98.44 66 ALA B O 1
ATOM 1456 N N . ILE B 1 67 ? -14.258 -6.145 4.816 1 98.69 67 ILE B N 1
ATOM 1457 C CA . ILE B 1 67 ? -14.648 -5.426 3.607 1 98.69 67 ILE B CA 1
ATOM 1458 C C . ILE B 1 67 ? -15.148 -4.031 3.979 1 98.69 67 ILE B C 1
ATOM 1460 O O . ILE B 1 67 ? -16.062 -3.889 4.789 1 98.69 67 ILE B O 1
ATOM 1464 N N . ARG B 1 68 ? -14.5 -3.008 3.432 1 98.5 68 ARG B N 1
ATOM 1465 C CA . ARG B 1 68 ? -14.875 -1.647 3.801 1 98.5 68 ARG B CA 1
ATOM 1466 C C . ARG B 1 68 ? -15.031 -0.768 2.564 1 98.5 68 ARG B C 1
ATOM 1468 O O . ARG B 1 68 ? -14.375 -0.995 1.547 1 98.5 68 ARG B O 1
ATOM 1475 N N . THR B 1 69 ? -15.93 0.153 2.668 1 98.25 69 THR B N 1
ATOM 1476 C CA . THR B 1 69 ? -15.953 1.235 1.69 1 98.25 69 THR B CA 1
ATOM 1477 C C . THR B 1 69 ? -14.922 2.307 2.047 1 98.25 69 THR B C 1
ATOM 1479 O O . THR B 1 69 ? -15.047 2.977 3.076 1 98.25 69 THR B O 1
ATOM 1482 N N . PRO B 1 70 ? -13.961 2.461 1.208 1 98.44 70 PRO B N 1
ATOM 1483 C CA . PRO B 1 70 ? -12.938 3.455 1.537 1 98.44 70 PRO B CA 1
ATOM 1484 C C . PRO B 1 70 ? -13.352 4.875 1.16 1 98.44 70 PRO B C 1
ATOM 1486 O O . PRO B 1 70 ? -14.312 5.066 0.417 1 98.44 70 PRO B O 1
ATOM 1489 N N . LEU B 1 71 ? -12.695 5.836 1.804 1 98.62 71 LEU B N 1
ATOM 1490 C CA . LEU B 1 71 ? -12.75 7.215 1.326 1 98.62 71 LEU B CA 1
ATOM 1491 C C . LEU B 1 71 ? -11.836 7.41 0.123 1 98.62 71 LEU B C 1
ATOM 1493 O O . LEU B 1 71 ? -10.648 7.074 0.181 1 98.62 71 LEU B O 1
ATOM 1497 N N . ILE B 1 72 ? -12.352 7.91 -0.996 1 98.44 72 ILE B N 1
ATOM 1498 C CA . ILE B 1 72 ? -11.586 8.109 -2.221 1 98.44 72 ILE B CA 1
ATOM 1499 C C . ILE B 1 72 ? -11.477 9.602 -2.523 1 98.44 72 ILE B C 1
ATOM 1501 O O . ILE B 1 72 ? -12.492 10.305 -2.578 1 98.44 72 ILE B O 1
ATOM 1505 N N . ARG B 1 73 ? -10.273 10.062 -2.66 1 98.06 73 ARG B N 1
ATOM 1506 C CA . ARG B 1 73 ? -9.984 11.469 -2.938 1 98.06 73 ARG B CA 1
ATOM 1507 C C . ARG B 1 73 ? -8.953 11.609 -4.051 1 98.06 73 ARG B C 1
ATOM 1509 O O . ARG B 1 73 ? -8.266 10.641 -4.391 1 98.06 73 ARG B O 1
ATOM 1516 N N . LYS B 1 74 ? -8.891 12.773 -4.617 1 95.88 74 LYS B N 1
ATOM 1517 C CA . LYS B 1 74 ? -7.918 13.062 -5.668 1 95.88 74 LYS B CA 1
ATOM 1518 C C . LYS B 1 74 ? -7.008 14.219 -5.273 1 95.88 74 LYS B C 1
ATOM 1520 O O . LYS B 1 74 ? -7.48 15.32 -4.984 1 95.88 74 LYS B O 1
ATOM 1525 N N . LEU B 1 75 ? -5.723 13.82 -5.32 1 91.69 75 LEU B N 1
ATOM 1526 C CA . LEU B 1 75 ? -4.754 14.867 -5.012 1 91.69 75 LEU B CA 1
ATOM 1527 C C . LEU B 1 75 ? -4.492 15.742 -6.234 1 91.69 75 LEU B C 1
ATOM 1529 O O . LEU B 1 75 ? -4.531 15.258 -7.367 1 91.69 75 LEU B O 1
ATOM 1533 N N . LYS B 1 76 ? -4.285 16.938 -6.16 1 75.75 76 LYS B N 1
ATOM 1534 C CA . LYS B 1 76 ? -4.051 17.875 -7.258 1 75.75 76 LYS B CA 1
ATOM 1535 C C . LYS B 1 76 ? -2.693 17.625 -7.914 1 75.75 76 LYS B C 1
ATOM 1537 O O . LYS B 1 76 ? -2.477 18 -9.062 1 75.75 76 LYS B O 1
ATOM 1542 N N . GLN B 1 77 ? -1.805 16.703 -7.426 1 63.44 77 GLN B N 1
ATOM 1543 C CA . GLN B 1 77 ? -0.549 16.156 -7.93 1 63.44 77 GLN B CA 1
ATOM 1544 C C . GLN B 1 77 ? 0.349 17.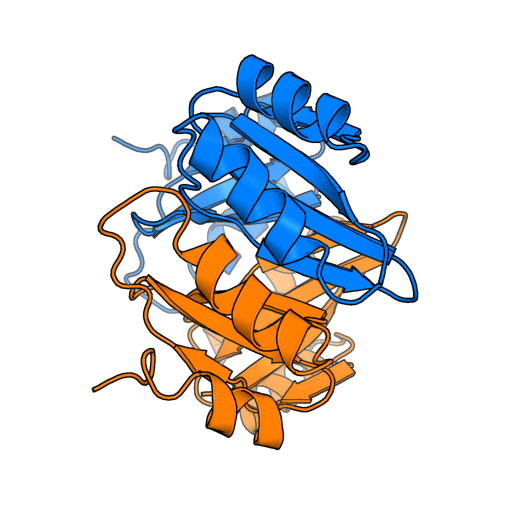266 -8.477 1 63.44 77 GLN B C 1
ATOM 1546 O O . GLN B 1 77 ? 1.312 16.984 -9.203 1 63.44 77 GLN B O 1
ATOM 1551 N N . GLU B 1 78 ? 0.112 18.453 -8.164 1 66.81 78 GLU B N 1
ATOM 1552 C CA . GLU B 1 78 ? 0.893 19.516 -8.797 1 66.81 78 GLU B CA 1
ATOM 1553 C C . GLU B 1 78 ? 2.184 19.781 -8.031 1 66.81 78 GLU B C 1
ATOM 1555 O O . GLU B 1 78 ? 3.166 20.266 -8.602 1 66.81 78 GLU B O 1
ATOM 1560 N N . LYS B 1 79 ? 2.277 19.516 -6.941 1 76.75 79 LYS B N 1
ATOM 1561 C CA . LYS B 1 79 ? 3.447 19.875 -6.145 1 76.75 79 LYS B CA 1
ATOM 1562 C C . LYS B 1 79 ? 3.703 18.844 -5.051 1 76.75 79 LYS B C 1
ATOM 1564 O O . LYS B 1 79 ? 2.768 18.203 -4.559 1 76.75 79 LYS B O 1
ATOM 1569 N N . PRO B 1 80 ? 5.043 18.641 -4.797 1 85.44 80 PRO B N 1
ATOM 1570 C CA . PRO B 1 80 ? 5.336 17.812 -3.617 1 85.44 80 PRO B CA 1
ATOM 1571 C C . PRO B 1 80 ? 4.605 18.297 -2.365 1 85.44 80 PRO B C 1
ATOM 1573 O O . PRO B 1 80 ? 4.406 19.5 -2.191 1 85.44 80 PRO B O 1
ATOM 1576 N N . GLY B 1 81 ? 4.055 17.328 -1.573 1 88.81 81 GLY B N 1
ATOM 1577 C CA . GLY B 1 81 ? 3.484 17.703 -0.292 1 88.81 81 GLY B CA 1
ATOM 1578 C C . GLY B 1 81 ? 1.972 17.594 -0.252 1 88.81 81 GLY B C 1
ATOM 1579 O O . GLY B 1 81 ? 1.354 17.797 0.794 1 88.81 81 GLY B O 1
ATOM 1580 N N . GLU B 1 82 ? 1.382 17.25 -1.358 1 91.56 82 GLU B N 1
ATOM 1581 C CA . GLU B 1 82 ? -0.074 17.172 -1.427 1 91.56 82 GLU B CA 1
ATOM 1582 C C . GLU B 1 82 ? -0.618 16.141 -0.442 1 91.56 82 GLU B C 1
ATOM 1584 O O . GLU B 1 82 ? -1.63 16.375 0.221 1 91.56 82 GLU B O 1
ATOM 1589 N N . LEU B 1 83 ? 0.032 15.031 -0.34 1 95.62 83 LEU B N 1
ATOM 1590 C CA . LEU B 1 83 ? -0.382 14.039 0.647 1 95.62 83 LEU B CA 1
ATOM 1591 C C . LEU B 1 83 ? -0.312 14.609 2.059 1 95.62 83 LEU B C 1
ATOM 1593 O O . LEU B 1 83 ? -1.209 14.383 2.871 1 95.62 83 LEU B O 1
ATOM 1597 N N . GLY B 1 84 ? 0.73 15.359 2.312 1 96.44 84 GLY B N 1
ATOM 1598 C CA . GLY B 1 84 ? 0.863 15.992 3.611 1 96.44 84 GLY B CA 1
ATOM 1599 C C . GLY B 1 84 ? -0.28 16.938 3.932 1 96.44 84 GLY B C 1
ATOM 1600 O O . GLY B 1 84 ? -0.732 17.016 5.078 1 96.44 84 GLY B O 1
ATOM 1601 N N . GLU B 1 85 ? -0.742 17.594 2.975 1 95.62 85 GLU B N 1
ATOM 1602 C CA . GLU B 1 85 ? -1.789 18.594 3.178 1 95.62 85 GLU B CA 1
ATOM 1603 C C . GLU B 1 85 ? -3.105 17.938 3.578 1 95.62 85 GLU B C 1
ATOM 1605 O O . GLU B 1 85 ? -3.742 18.359 4.551 1 95.62 85 GLU B O 1
ATOM 1610 N N . ILE B 1 86 ? -3.533 16.984 2.842 1 97.5 86 ILE B N 1
ATOM 1611 C CA . ILE B 1 86 ? -4.789 16.328 3.188 1 97.5 86 ILE B CA 1
ATOM 1612 C C . ILE B 1 86 ? -4.641 15.602 4.523 1 97.5 86 ILE B C 1
ATOM 1614 O O . ILE B 1 86 ? -5.566 15.594 5.34 1 97.5 86 ILE B O 1
ATOM 1618 N N . ALA B 1 87 ? -3.486 14.977 4.773 1 98.31 87 ALA B N 1
ATOM 1619 C CA . ALA B 1 87 ? -3.238 14.312 6.051 1 98.31 87 ALA B CA 1
ATOM 1620 C C . ALA B 1 87 ? -3.281 15.312 7.203 1 98.31 87 ALA B C 1
ATOM 1622 O O . ALA B 1 87 ? -3.77 15 8.289 1 98.31 87 ALA B O 1
ATOM 1623 N N . ARG B 1 88 ? -2.787 16.5 6.98 1 98.12 88 ARG B N 1
ATOM 1624 C CA . ARG B 1 88 ? -2.824 17.547 7.992 1 98.12 88 ARG B CA 1
ATOM 1625 C C . ARG B 1 88 ? -4.262 17.922 8.328 1 98.12 88 ARG B C 1
ATOM 1627 O O . ARG B 1 88 ? -4.609 18.078 9.5 1 98.12 88 ARG B O 1
ATOM 1634 N N . VAL B 1 89 ? -5.062 18.094 7.305 1 98.44 89 VAL B N 1
ATOM 1635 C CA . VAL B 1 89 ? -6.461 18.453 7.52 1 98.44 89 VAL B CA 1
ATOM 1636 C C . VAL B 1 89 ? -7.148 17.359 8.344 1 98.44 89 VAL B C 1
ATOM 1638 O O . VAL B 1 89 ? -7.895 17.656 9.281 1 98.44 89 VAL B O 1
ATOM 1641 N N . LEU B 1 90 ? -6.922 16.109 8.031 1 98.81 90 LEU B N 1
ATOM 1642 C CA . LEU B 1 90 ? -7.484 15.008 8.812 1 98.81 90 LEU B CA 1
ATOM 1643 C C . LEU B 1 90 ? -6.996 15.055 10.25 1 98.81 90 LEU B C 1
ATOM 1645 O O . LEU B 1 90 ? -7.789 14.914 11.188 1 98.81 90 LEU B O 1
ATOM 1649 N N . ALA B 1 91 ? -5.727 15.359 10.43 1 98.75 91 ALA B N 1
ATOM 1650 C CA . ALA B 1 91 ? -5.129 15.438 11.758 1 98.75 91 ALA B CA 1
ATOM 1651 C C . ALA B 1 91 ? -5.734 16.594 12.562 1 98.75 91 ALA B C 1
ATOM 1653 O O . ALA B 1 91 ? -6.043 16.438 13.742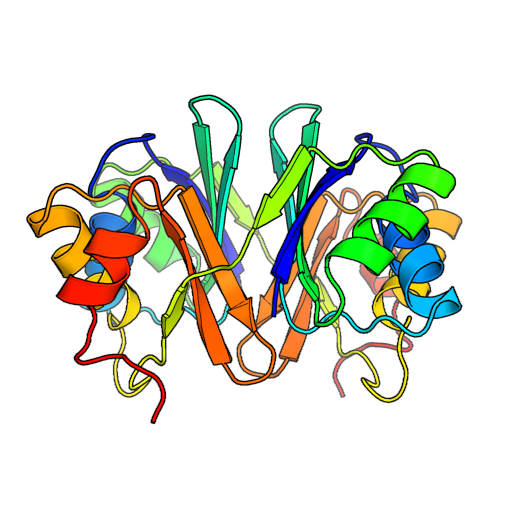 1 98.75 91 ALA B O 1
ATOM 1654 N N . GLU B 1 92 ? -5.883 17.656 11.938 1 98.62 92 GLU B N 1
ATOM 1655 C CA . GLU B 1 92 ? -6.441 18.828 12.586 1 98.62 92 GLU B CA 1
ATOM 1656 C C . GLU B 1 92 ? -7.879 18.594 13.039 1 98.62 92 GLU B C 1
ATOM 1658 O O . GLU B 1 92 ? -8.398 19.312 13.891 1 98.62 92 GLU B O 1
ATOM 1663 N N . ASN B 1 93 ? -8.508 17.641 12.469 1 98.75 93 ASN B N 1
ATOM 1664 C CA . ASN B 1 93 ? -9.867 17.281 12.852 1 98.75 93 ASN B CA 1
ATOM 1665 C C . ASN B 1 93 ? -9.891 15.984 13.664 1 98.75 93 ASN B C 1
ATOM 1667 O O . ASN B 1 93 ? -10.914 15.297 13.719 1 98.75 93 ASN B O 1
ATOM 1671 N N . ASN B 1 94 ? -8.766 15.586 14.18 1 98.56 94 ASN B N 1
ATOM 1672 C CA . ASN B 1 94 ? -8.609 14.469 15.102 1 98.56 94 ASN B CA 1
ATOM 1673 C C . ASN B 1 94 ? -8.977 13.141 14.445 1 98.56 94 ASN B C 1
ATOM 1675 O O . ASN B 1 94 ? -9.602 12.289 15.078 1 98.56 94 ASN B O 1
ATOM 1679 N N . ILE B 1 95 ? -8.695 13 13.211 1 98.75 95 ILE B N 1
ATOM 1680 C CA . ILE B 1 95 ? -8.953 11.773 12.469 1 98.75 95 ILE B CA 1
ATOM 1681 C C . ILE B 1 95 ? -7.641 11.055 12.188 1 98.75 95 ILE B C 1
ATOM 1683 O O . ILE B 1 95 ? -6.699 11.648 11.656 1 98.75 95 ILE B O 1
ATOM 1687 N N . ASN B 1 96 ? -7.531 9.812 12.617 1 98.56 96 ASN B N 1
ATOM 1688 C CA . ASN B 1 96 ? -6.363 8.977 12.352 1 98.56 96 ASN B CA 1
ATOM 1689 C C . ASN B 1 96 ? -6.508 8.203 11.039 1 98.56 96 ASN B C 1
ATOM 1691 O O . ASN B 1 96 ? -7.594 7.719 10.719 1 98.56 96 ASN B O 1
ATOM 1695 N N . ILE B 1 97 ? -5.449 8.164 10.297 1 98.75 97 ILE B N 1
ATOM 1696 C CA . ILE B 1 97 ? -5.406 7.387 9.062 1 98.75 97 ILE B CA 1
ATOM 1697 C C . ILE B 1 97 ? -4.859 5.992 9.359 1 98.75 97 ILE B C 1
ATOM 1699 O O . ILE B 1 97 ? -3.758 5.848 9.891 1 98.75 97 ILE B O 1
ATOM 1703 N N . LEU B 1 98 ? -5.613 4.988 9.016 1 98.38 98 LEU B N 1
ATOM 1704 C CA . LEU B 1 98 ? -5.242 3.609 9.312 1 98.38 98 LEU B CA 1
ATOM 1705 C C . LEU B 1 98 ? -4.621 2.936 8.094 1 98.38 98 LEU B C 1
ATOM 1707 O O . LEU B 1 98 ? -3.695 2.131 8.227 1 98.38 98 LEU B O 1
ATOM 1711 N N . VAL B 1 99 ? -5.16 3.191 6.977 1 98.81 99 VAL B N 1
ATOM 1712 C CA . VAL B 1 99 ? -4.668 2.668 5.707 1 98.81 99 VAL B CA 1
ATOM 1713 C C . VAL B 1 99 ? -4.695 3.77 4.648 1 98.81 99 VAL B C 1
ATOM 1715 O O . VAL B 1 99 ? -5.648 4.543 4.574 1 98.81 99 VAL B O 1
ATOM 1718 N N . GLN B 1 100 ? -3.676 3.865 3.881 1 98.75 100 GLN B N 1
ATOM 1719 C CA . GLN B 1 100 ? -3.58 4.789 2.754 1 98.75 100 GLN B CA 1
ATOM 1720 C C . GLN B 1 100 ? -2.846 4.148 1.579 1 98.75 100 GLN B C 1
ATOM 1722 O O . GLN B 1 100 ? -1.8 3.521 1.762 1 98.75 100 GLN B O 1
ATOM 1727 N N . TYR B 1 101 ? -3.354 4.098 0.461 1 98.56 101 TYR B N 1
ATOM 1728 C CA . TYR B 1 101 ? -2.701 3.707 -0.785 1 98.56 101 TYR B CA 1
ATOM 1729 C C . TYR B 1 101 ? -3.363 4.387 -1.979 1 98.56 101 TYR B C 1
ATOM 1731 O O . TYR B 1 101 ? -4.227 5.25 -1.811 1 98.56 101 TYR B O 1
ATOM 1739 N N . SER B 1 102 ? -2.857 4.129 -3.188 1 96.44 102 SER B N 1
ATOM 1740 C CA . SER B 1 102 ? -3.428 4.715 -4.395 1 96.44 102 SER B CA 1
ATOM 1741 C C . SER B 1 102 ? -4.035 3.645 -5.297 1 96.44 102 SER B C 1
ATOM 1743 O O . SER B 1 102 ? -3.664 2.471 -5.211 1 96.44 102 SER B O 1
ATOM 1745 N N . ASP B 1 103 ? -4.977 4.16 -6.094 1 95.88 103 ASP B N 1
ATOM 1746 C CA . ASP B 1 103 ? -5.504 3.244 -7.102 1 95.88 103 ASP B CA 1
ATOM 1747 C C . ASP B 1 103 ? -4.859 3.5 -8.461 1 95.88 103 ASP B C 1
ATOM 1749 O O . ASP B 1 103 ? -3.914 4.281 -8.57 1 95.88 103 ASP B O 1
ATOM 1753 N N . HIS B 1 104 ? -5.285 2.811 -9.523 1 92.19 104 HIS B N 1
ATOM 1754 C CA . HIS B 1 104 ? -4.68 2.848 -10.852 1 92.19 104 HIS B CA 1
ATOM 1755 C C . HIS B 1 104 ? -4.938 4.184 -11.539 1 92.19 104 HIS B C 1
ATOM 1757 O O . HIS B 1 104 ? -4.297 4.504 -12.539 1 92.19 104 HIS B O 1
ATOM 1763 N N . ALA B 1 105 ? -5.863 4.949 -11.055 1 92.5 105 ALA B N 1
ATOM 1764 C CA . ALA B 1 105 ? -6.145 6.273 -11.602 1 92.5 105 ALA B CA 1
ATOM 1765 C C . ALA B 1 105 ? -5.488 7.367 -10.758 1 92.5 105 ALA B C 1
ATOM 1767 O O . ALA B 1 105 ? -5.836 8.547 -10.883 1 92.5 105 ALA B O 1
ATOM 1768 N N . ASN B 1 106 ? -4.609 6.953 -9.836 1 93.19 106 ASN B N 1
ATOM 1769 C CA . ASN B 1 106 ? -3.871 7.852 -8.953 1 93.19 106 ASN B CA 1
ATOM 1770 C C . ASN B 1 106 ? -4.801 8.578 -7.988 1 93.19 106 ASN B C 1
ATOM 1772 O O . ASN B 1 106 ? -4.543 9.727 -7.621 1 93.19 106 ASN B O 1
ATOM 1776 N N . GLN B 1 107 ? -5.883 7.988 -7.746 1 96.25 107 GLN B N 1
ATOM 1777 C CA . GLN B 1 107 ? -6.703 8.477 -6.645 1 96.25 107 GLN B CA 1
ATOM 1778 C C . GLN B 1 107 ? -6.195 7.961 -5.301 1 96.25 107 GLN B C 1
ATOM 1780 O O . GLN B 1 107 ? -5.598 6.883 -5.23 1 96.25 107 GLN B O 1
ATOM 1785 N N . LEU B 1 108 ? -6.449 8.836 -4.309 1 97.38 108 LEU B N 1
ATOM 1786 C CA . LEU B 1 108 ? -6.059 8.516 -2.939 1 97.38 108 LEU B CA 1
ATOM 1787 C C . LEU B 1 108 ? -7.133 7.688 -2.244 1 97.38 108 LEU B C 1
ATOM 1789 O O . LEU B 1 108 ? -8.297 8.086 -2.203 1 97.38 108 LEU B O 1
ATOM 1793 N N . ILE B 1 109 ? -6.738 6.543 -1.771 1 98.69 109 ILE B N 1
ATOM 1794 C CA . ILE B 1 109 ? -7.637 5.664 -1.029 1 98.69 109 ILE B CA 1
ATOM 1795 C C . ILE B 1 109 ? -7.301 5.723 0.459 1 98.69 109 ILE B C 1
ATOM 1797 O O . ILE B 1 109 ? -6.16 5.477 0.854 1 98.69 109 ILE B O 1
ATOM 1801 N N . LEU B 1 110 ? -8.32 6.02 1.296 1 98.81 110 LEU B N 1
ATOM 1802 C CA . LEU B 1 110 ? -8.102 6.172 2.73 1 98.81 110 LEU B CA 1
ATOM 1803 C C . LEU B 1 110 ? -9.086 5.324 3.523 1 98.81 110 LEU B C 1
ATOM 1805 O O . LEU B 1 110 ? -10.273 5.262 3.189 1 98.81 110 LEU B O 1
ATOM 1809 N N . ILE B 1 111 ? -8.586 4.641 4.473 1 98.75 111 ILE B N 1
ATOM 1810 C CA . ILE B 1 111 ? -9.359 4.117 5.59 1 98.75 111 ILE B CA 1
ATOM 1811 C C . ILE B 1 111 ? -8.961 4.828 6.879 1 98.75 111 ILE B C 1
ATOM 1813 O O . ILE B 1 111 ? -7.777 4.879 7.223 1 98.75 111 ILE B O 1
ATOM 1817 N N . THR B 1 112 ? -9.945 5.426 7.531 1 98.62 112 THR B N 1
ATOM 1818 C CA . THR B 1 112 ? -9.672 6.188 8.742 1 98.62 112 THR B CA 1
ATOM 1819 C C . THR B 1 112 ? -10.484 5.645 9.922 1 98.62 112 THR B C 1
ATOM 1821 O O . THR B 1 112 ? -11.273 4.715 9.758 1 98.62 112 THR B O 1
ATOM 1824 N N . ASP B 1 113 ? -10.234 6.219 11.148 1 98.19 113 ASP B N 1
ATOM 1825 C CA . ASP B 1 113 ? -10.992 5.797 12.328 1 98.19 113 ASP B CA 1
ATOM 1826 C C . ASP B 1 113 ? -12.336 6.512 12.398 1 98.19 113 ASP B C 1
ATOM 1828 O O . ASP B 1 113 ? -13.148 6.227 13.281 1 98.19 113 ASP B O 1
ATOM 1832 N N . ASN B 1 114 ? -12.602 7.438 11.516 1 98.31 114 ASN B N 1
ATOM 1833 C CA . ASN B 1 114 ? -13.875 8.141 11.383 1 98.31 114 ASN B CA 1
ATOM 1834 C C . ASN B 1 114 ? -14.109 8.594 9.945 1 98.31 114 ASN B C 1
ATOM 1836 O O . ASN B 1 114 ? -13.961 9.773 9.633 1 98.31 114 ASN B O 1
ATOM 1840 N N . ASP B 1 115 ? -14.562 7.672 9.102 1 98.12 115 ASP B N 1
ATOM 1841 C CA . ASP B 1 115 ? -14.648 7.906 7.66 1 98.12 115 ASP B CA 1
ATOM 1842 C C . ASP B 1 115 ? -15.703 8.953 7.336 1 98.12 115 ASP B C 1
ATOM 1844 O O . ASP B 1 115 ? -15.555 9.719 6.383 1 98.12 115 ASP B O 1
ATOM 1848 N N . SER B 1 116 ? -16.797 8.93 8.125 1 98.06 116 SER B N 1
ATOM 1849 C CA . SER B 1 116 ? -17.844 9.922 7.887 1 98.06 116 SER B CA 1
ATOM 1850 C C . SER B 1 116 ? -17.312 11.336 8.062 1 98.06 116 SER B C 1
ATOM 1852 O O . SER B 1 116 ? -17.484 12.188 7.184 1 98.06 116 SER B O 1
ATOM 1854 N N . MET B 1 117 ? -16.641 11.586 9.141 1 98.56 117 MET B N 1
ATOM 1855 C CA . MET B 1 117 ? -16.062 12.906 9.375 1 98.56 117 MET B CA 1
ATOM 1856 C C . MET B 1 117 ? -14.945 13.188 8.375 1 98.56 117 MET B C 1
ATOM 1858 O O . MET B 1 117 ? -14.805 14.32 7.91 1 98.56 117 MET B O 1
ATOM 1862 N N . ALA B 1 118 ? -14.125 12.188 8.109 1 98.81 118 ALA B N 1
ATOM 1863 C CA . ALA B 1 118 ? -13.062 12.344 7.117 1 98.81 118 ALA B CA 1
ATOM 1864 C C . ALA B 1 118 ? -13.633 12.82 5.785 1 98.81 118 ALA B C 1
ATOM 1866 O O . ALA B 1 118 ? -13.047 13.695 5.137 1 98.81 118 ALA B O 1
ATOM 1867 N N . ALA B 1 119 ? -14.742 12.234 5.398 1 98.56 119 ALA B N 1
ATOM 1868 C CA . ALA B 1 119 ? -15.391 12.625 4.145 1 98.56 119 ALA B CA 1
ATOM 1869 C C . ALA B 1 119 ? -15.789 14.102 4.172 1 98.56 119 ALA B C 1
ATOM 1871 O O . ALA B 1 119 ? -15.617 14.812 3.18 1 98.56 119 ALA B O 1
ATOM 1872 N N . SER B 1 120 ? -16.281 14.5 5.277 1 98.5 120 SER B N 1
ATOM 1873 C CA . SER B 1 120 ? -16.766 15.867 5.414 1 98.5 120 SER B CA 1
ATOM 1874 C C . SER B 1 120 ? -15.625 16.875 5.363 1 98.5 120 SER B C 1
ATOM 1876 O O . SER B 1 120 ? -15.75 17.938 4.742 1 98.5 120 SER B O 1
ATOM 1878 N N . VAL B 1 121 ? -14.492 16.562 5.918 1 98.5 121 VAL B N 1
ATOM 1879 C CA . VAL B 1 121 ? -13.445 17.562 6.09 1 98.5 121 VAL B CA 1
ATOM 1880 C C . VAL B 1 121 ? -12.508 17.531 4.887 1 98.5 121 VAL B C 1
ATOM 1882 O O . VAL B 1 121 ? -11.633 18.391 4.754 1 98.5 121 VAL B O 1
ATOM 1885 N N . THR B 1 122 ? -12.641 16.562 4.027 1 98.38 122 THR B N 1
ATOM 1886 C CA . THR B 1 122 ? -11.766 16.469 2.861 1 98.38 122 THR B CA 1
ATOM 1887 C C . THR B 1 122 ? -12.547 16.75 1.579 1 98.38 122 THR B C 1
ATOM 1889 O O . THR B 1 122 ? -12.141 16.312 0.497 1 98.38 122 THR B O 1
ATOM 1892 N N . LEU B 1 123 ? -13.617 17.438 1.608 1 97.44 123 LEU B N 1
ATOM 1893 C CA . LEU B 1 123 ? -14.484 17.75 0.476 1 97.44 123 LEU B CA 1
ATOM 1894 C C . LEU B 1 123 ? -13.711 18.453 -0.626 1 97.44 123 LEU B C 1
ATOM 1896 O O . LEU B 1 123 ? -13.977 18.25 -1.812 1 97.44 123 LEU B O 1
ATOM 1900 N N . PRO B 1 124 ? -12.734 19.328 -0.305 1 95.62 124 PRO B N 1
ATOM 1901 C CA . PRO B 1 124 ? -11.969 20 -1.356 1 95.62 124 PRO B CA 1
ATOM 1902 C C . PRO B 1 124 ? -11.25 19.016 -2.277 1 95.62 124 PRO B C 1
ATOM 1904 O O . PRO B 1 124 ? -10.898 19.359 -3.408 1 95.62 124 PRO B O 1
ATOM 1907 N N . TRP B 1 125 ? -11.039 17.766 -1.799 1 96.5 125 TRP B N 1
ATOM 1908 C CA . TRP B 1 125 ? -10.352 16.75 -2.6 1 96.5 125 TRP B CA 1
ATOM 1909 C C . TRP B 1 125 ? -11.344 15.742 -3.17 1 96.5 125 TRP B C 1
ATOM 1911 O O . TRP B 1 125 ? -10.945 14.711 -3.717 1 96.5 125 TRP B O 1
ATOM 1921 N N . ALA B 1 126 ? -12.625 15.992 -3.045 1 95.88 126 ALA B N 1
ATOM 1922 C CA . ALA B 1 126 ? -13.625 15.047 -3.543 1 95.88 126 ALA B CA 1
ATOM 1923 C C . ALA B 1 126 ? -13.516 14.875 -5.055 1 95.88 126 ALA B C 1
ATOM 1925 O O . ALA B 1 126 ? -13.188 15.828 -5.773 1 95.88 126 ALA B O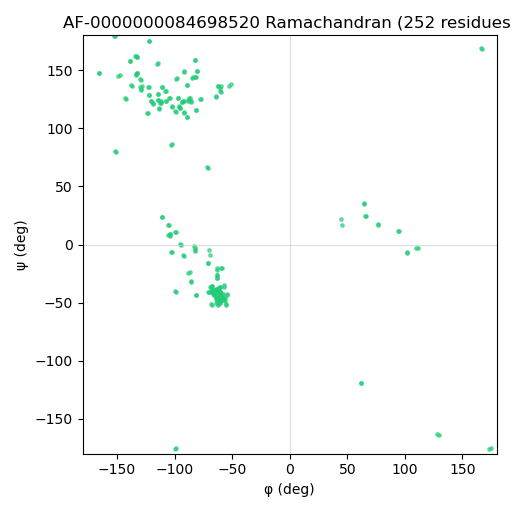 1
ATOM 1926 N N . ILE B 1 127 ? -13.609 13.602 -5.414 1 90.94 127 ILE B N 1
ATOM 1927 C CA . ILE B 1 127 ? -13.539 13.328 -6.844 1 90.94 127 ILE B CA 1
ATOM 1928 C C . ILE B 1 127 ? -14.727 13.969 -7.551 1 90.94 127 ILE B C 1
ATOM 1930 O O . ILE B 1 127 ? -15.859 13.898 -7.066 1 90.94 127 ILE B O 1
ATOM 1934 N N . LYS B 1 128 ? -14.406 14.75 -8.562 1 74.69 128 LYS B N 1
ATOM 1935 C CA . LYS B 1 128 ? -15.453 15.391 -9.352 1 74.69 128 LYS B CA 1
ATOM 1936 C C . LYS B 1 128 ? -16.094 14.406 -10.32 1 74.69 128 LYS B C 1
ATOM 1938 O O . LYS B 1 128 ? -15.43 13.492 -10.812 1 74.69 128 LYS B O 1
#

Foldseek 3Di:
DKKWKWKFFLDPCRVVLLVVLCVVVVWDWFWWDWDDDDRIIITITDTDDQVVSVVSCVVSVIDTDDIGDWDKFAFPPPDPCSVVVLVVQCVVVVKAWDDWIAGPVRIITTDIPCRPVSCVRNVVGDDD/DKKWKWKFFLDPCRVVLLVVLCVVVVWDWFWWDWDDDDRIIITITDTDDQVVSVVSCVVSVIDTPDIGDWDKFAFPPPDPCSVVVLVVQCVVVVKAWDDWIAGPVRIITTDIPCRPVSCVRNVVGDDD

Nearest PDB structures (foldseek):
  2f06-assembly1_A  TM=8.648E-01  e=3.694E-05  Bacteroides thetaiotaomicron VPI-5482
  1sc6-assembly1_B  TM=7.737E-01  e=1.085E-02  Escherichia coli
  2p9e-assembly1_C  TM=8.316E-01  e=3.341E-02  Escherichia coli
  1sc6-assembly1_C  TM=7.833E-01  e=3.341E-02  Escherichia coli
  1sc6-assembly1_A  TM=7.746E-01  e=3.341E-02  Escherichia coli

Radius of gyration: 17.13 Å; Cα contacts (8 Å, |Δi|>4): 602; chains: 2; bounding box: 38×42×39 Å

Organism: NCBI:txid1124991

pLDDT: mean 96.24, std 5.55, range [63.28, 98.88]

InterPro domains:
  IPR045865 ACT-like domain [SSF55021] (70-107)